Protein AF-A0A968XQ84-F1 (afdb_monomer)

pLDDT: mean 71.61, std 17.21, range [27.44, 92.88]

Structure (mmCIF, N/CA/C/O backbone):
data_AF-A0A968XQ84-F1
#
_entry.id   AF-A0A968XQ84-F1
#
loop_
_atom_site.group_PDB
_atom_site.id
_atom_site.type_symbol
_atom_site.label_atom_id
_atom_site.label_alt_id
_atom_site.label_comp_id
_atom_site.label_asym_id
_atom_site.label_entity_id
_atom_site.label_seq_id
_atom_site.pdbx_PDB_ins_code
_atom_site.Cartn_x
_atom_site.Cartn_y
_atom_site.Cartn_z
_atom_site.occupancy
_atom_site.B_iso_or_equiv
_atom_site.auth_seq_id
_atom_site.auth_comp_id
_atom_site.auth_asym_id
_atom_site.auth_atom_id
_atom_site.pdbx_PDB_model_num
ATOM 1 N N . MET A 1 1 ? -23.409 -11.112 -1.693 1.00 84.62 1 MET A N 1
ATOM 2 C CA . MET A 1 1 ? -22.767 -9.946 -2.338 1.00 84.62 1 MET A CA 1
ATOM 3 C C . MET A 1 1 ? -22.008 -10.462 -3.538 1.00 84.62 1 MET A C 1
ATOM 5 O O . MET A 1 1 ? -21.278 -11.436 -3.394 1.00 84.62 1 MET A O 1
ATOM 9 N N . PHE A 1 2 ? -22.191 -9.846 -4.697 1.00 86.44 2 PHE A N 1
ATOM 10 C CA . PHE A 1 2 ? -21.486 -10.227 -5.914 1.00 86.44 2 PHE A CA 1
ATOM 11 C C . PHE A 1 2 ? -20.395 -9.198 -6.210 1.00 86.44 2 PHE A C 1
ATOM 13 O O . PHE A 1 2 ? -20.617 -7.995 -6.091 1.00 86.44 2 PHE A O 1
ATOM 20 N N . LEU A 1 3 ? -19.192 -9.672 -6.522 1.00 88.50 3 LEU A N 1
ATOM 21 C CA . LEU A 1 3 ? -18.067 -8.824 -6.896 1.00 88.50 3 LEU A CA 1
ATOM 22 C C . LEU A 1 3 ? -17.760 -9.052 -8.357 1.00 88.50 3 LEU A C 1
ATOM 24 O O . LEU A 1 3 ? -17.377 -10.157 -8.730 1.00 88.50 3 LEU A O 1
ATOM 28 N N . LYS A 1 4 ? -17.888 -8.002 -9.160 1.00 90.62 4 LYS A N 1
ATOM 29 C CA . LYS A 1 4 ? -17.495 -8.005 -10.562 1.00 90.62 4 LYS A CA 1
ATOM 30 C C . LYS A 1 4 ? -16.243 -7.159 -10.731 1.00 90.62 4 LYS A C 1
ATOM 32 O O . LYS A 1 4 ? -16.191 -6.020 -10.278 1.00 90.62 4 LYS A O 1
ATOM 37 N N . ILE A 1 5 ? -15.232 -7.717 -11.376 1.00 91.12 5 ILE A N 1
ATOM 38 C CA . ILE A 1 5 ? -13.961 -7.055 -11.642 1.00 91.12 5 ILE A CA 1
ATOM 39 C C . ILE A 1 5 ? -13.778 -6.974 -13.150 1.00 91.12 5 ILE A C 1
ATOM 41 O O . ILE A 1 5 ? -13.872 -7.979 -13.848 1.00 91.12 5 ILE A O 1
ATOM 45 N N . GLU A 1 6 ? -13.512 -5.772 -13.642 1.00 92.00 6 GLU A N 1
ATOM 46 C CA . GLU A 1 6 ? -13.154 -5.510 -15.033 1.00 92.00 6 GLU A CA 1
ATOM 47 C C . GLU A 1 6 ? -11.711 -5.013 -15.033 1.00 92.00 6 GLU A C 1
ATOM 49 O O . GLU A 1 6 ? -11.411 -4.003 -14.396 1.00 92.00 6 GLU A O 1
ATOM 54 N N . ALA A 1 7 ? -10.806 -5.736 -15.684 1.00 90.94 7 ALA A N 1
ATOM 55 C CA . ALA A 1 7 ? -9.383 -5.425 -15.677 1.00 90.94 7 ALA A CA 1
ATOM 56 C C . ALA A 1 7 ? -8.815 -5.427 -17.097 1.00 90.94 7 ALA A C 1
ATOM 58 O O . ALA A 1 7 ? -9.104 -6.313 -17.895 1.00 90.94 7 ALA A O 1
ATOM 59 N N . ALA A 1 8 ? -7.979 -4.440 -17.399 1.00 91.19 8 ALA A N 1
ATOM 60 C CA . ALA A 1 8 ? -7.239 -4.329 -18.646 1.00 91.19 8 ALA A CA 1
ATOM 61 C C . ALA A 1 8 ? -5.746 -4.297 -18.328 1.00 91.19 8 ALA A C 1
ATOM 63 O O . ALA A 1 8 ? -5.306 -3.506 -17.487 1.00 91.19 8 ALA A O 1
ATOM 64 N N . ASN A 1 9 ? -4.981 -5.158 -19.004 1.00 90.12 9 ASN A N 1
ATOM 65 C CA . ASN A 1 9 ? -3.524 -5.205 -18.896 1.00 90.12 9 ASN A CA 1
ATOM 66 C C . ASN A 1 9 ? -3.001 -5.346 -17.443 1.00 90.12 9 ASN A C 1
ATOM 68 O O . ASN A 1 9 ? -1.975 -4.786 -17.069 1.00 90.12 9 ASN A O 1
ATOM 72 N N . LEU A 1 10 ? -3.724 -6.084 -16.592 1.00 90.81 10 LEU A N 1
ATOM 73 C CA . LEU A 1 10 ? -3.361 -6.334 -15.195 1.00 90.81 10 LEU A CA 1
ATOM 74 C C . LEU A 1 10 ? -3.136 -7.832 -14.985 1.00 90.81 10 LEU A C 1
ATOM 76 O O . LEU A 1 10 ? -4.031 -8.631 -15.241 1.00 90.81 10 LEU A O 1
ATOM 80 N N . ASN A 1 11 ? -1.959 -8.204 -14.487 1.00 92.75 11 ASN A N 1
ATOM 81 C CA . ASN A 1 11 ? -1.662 -9.562 -14.050 1.00 92.75 11 ASN A CA 1
ATOM 82 C C . ASN A 1 11 ? -1.462 -9.566 -12.532 1.00 92.75 11 ASN A C 1
ATOM 84 O O . ASN A 1 11 ? -0.551 -8.906 -12.024 1.00 92.75 11 ASN A O 1
ATOM 88 N N . GLY A 1 12 ? -2.324 -10.261 -11.799 1.00 92.12 12 GLY A N 1
ATOM 89 C CA . GLY A 1 12 ? -2.356 -10.141 -10.351 1.00 92.12 12 GLY A CA 1
ATOM 90 C C . GLY A 1 12 ? -3.452 -10.933 -9.663 1.00 92.12 12 GLY A C 1
ATOM 91 O O . GLY A 1 12 ? -4.209 -11.673 -10.281 1.00 92.12 12 GLY A O 1
ATOM 92 N N . ASP A 1 13 ? -3.527 -10.740 -8.356 1.00 92.88 13 ASP A N 1
ATOM 93 C CA . ASP A 1 13 ? -4.452 -11.401 -7.460 1.00 92.88 13 ASP A CA 1
ATOM 94 C C . ASP A 1 13 ? -5.234 -10.361 -6.649 1.00 92.88 13 ASP A C 1
ATOM 96 O O . ASP A 1 13 ? -4.683 -9.392 -6.121 1.00 92.88 13 ASP A O 1
ATOM 100 N N . ILE A 1 14 ? -6.538 -10.582 -6.527 1.00 91.94 14 ILE A N 1
ATOM 101 C CA . ILE A 1 14 ? -7.409 -9.843 -5.618 1.00 91.94 14 ILE A CA 1
ATOM 102 C C . ILE A 1 14 ? -7.842 -10.798 -4.515 1.00 91.94 14 ILE A C 1
ATOM 104 O O . ILE A 1 14 ? -8.627 -11.723 -4.740 1.00 91.94 14 ILE A O 1
ATOM 108 N N . ASP A 1 15 ? -7.325 -10.559 -3.318 1.00 92.44 15 ASP A N 1
ATOM 109 C CA . ASP A 1 15 ? -7.646 -11.331 -2.128 1.00 92.44 15 ASP A CA 1
ATOM 110 C C . ASP A 1 15 ? -8.683 -10.596 -1.279 1.00 92.44 15 ASP A C 1
ATOM 112 O O . ASP A 1 15 ? -8.662 -9.370 -1.129 1.00 92.44 15 ASP A O 1
ATOM 116 N N . ILE A 1 16 ? -9.587 -11.364 -0.684 1.00 92.06 16 ILE A N 1
ATOM 117 C CA . ILE A 1 16 ? -10.655 -10.855 0.169 1.00 92.06 16 ILE A CA 1
ATOM 118 C C . ILE A 1 16 ? -10.513 -11.515 1.525 1.00 92.06 16 ILE A C 1
ATOM 120 O O . ILE A 1 16 ? -10.502 -12.742 1.624 1.00 92.06 16 ILE A O 1
ATOM 124 N N . PHE A 1 17 ? -10.426 -10.697 2.565 1.00 92.62 17 PHE A N 1
ATOM 125 C CA . PHE A 1 17 ? -10.209 -11.124 3.940 1.00 92.62 17 PHE A CA 1
ATOM 126 C C . PHE A 1 17 ? -11.335 -10.645 4.848 1.00 92.62 17 PHE A C 1
ATOM 128 O O . PHE A 1 17 ? -11.934 -9.595 4.614 1.00 92.62 17 PHE A O 1
ATOM 135 N N . TYR A 1 18 ? -11.566 -11.373 5.935 1.00 90.50 18 TYR A N 1
ATOM 136 C CA . TYR A 1 18 ? -12.267 -10.825 7.093 1.00 90.50 18 TYR A CA 1
ATOM 137 C C . TYR A 1 18 ? -11.396 -9.757 7.761 1.00 90.50 18 TYR A C 1
ATOM 139 O O . TYR A 1 18 ? -10.208 -9.982 7.995 1.00 90.50 18 TYR A O 1
ATOM 147 N N . ALA A 1 19 ? -11.972 -8.601 8.087 1.00 87.88 19 ALA A N 1
ATOM 148 C CA . ALA A 1 19 ? -11.217 -7.487 8.657 1.00 87.88 19 ALA A CA 1
ATOM 149 C C . ALA A 1 19 ? -10.697 -7.783 10.073 1.00 87.88 19 ALA A C 1
ATOM 151 O O . ALA A 1 19 ? -9.611 -7.336 10.428 1.00 87.88 19 ALA A O 1
ATOM 152 N N . ASP A 1 20 ? -11.456 -8.547 10.862 1.00 87.06 20 ASP A N 1
ATOM 153 C CA . ASP A 1 20 ? -11.170 -8.740 12.288 1.00 87.06 20 ASP A CA 1
ATOM 154 C C . ASP A 1 20 ? -9.947 -9.631 12.544 1.00 87.06 20 ASP A C 1
ATOM 156 O O . ASP A 1 20 ? -9.235 -9.446 13.526 1.00 87.06 20 ASP A O 1
ATOM 160 N N . ASN A 1 21 ? -9.694 -10.608 11.671 1.00 89.38 21 ASN A N 1
ATOM 161 C CA . ASN A 1 21 ? -8.641 -11.609 11.866 1.00 89.38 21 ASN A CA 1
ATOM 162 C C . ASN A 1 21 ? -7.772 -11.853 10.625 1.00 89.38 21 ASN A C 1
ATOM 164 O O . ASN A 1 21 ? -6.952 -12.768 10.641 1.00 89.38 21 ASN A O 1
ATOM 168 N N . LEU A 1 22 ? -7.966 -11.079 9.549 1.00 88.06 22 LEU A N 1
ATOM 169 C CA . LEU A 1 22 ? -7.268 -11.243 8.269 1.00 88.06 22 LEU A CA 1
ATOM 170 C C . LEU A 1 22 ? -7.364 -12.668 7.703 1.00 88.06 22 LEU A C 1
ATOM 172 O O . LEU A 1 22 ? -6.502 -13.108 6.942 1.00 88.06 22 LEU A O 1
ATOM 176 N N . ARG A 1 23 ? -8.416 -13.414 8.059 1.00 90.06 23 ARG A N 1
ATOM 177 C CA . ARG A 1 23 ? -8.641 -14.747 7.507 1.00 90.06 23 ARG A CA 1
ATOM 178 C C . ARG A 1 23 ? -9.049 -14.611 6.036 1.00 90.06 23 ARG A C 1
ATOM 180 O O . ARG A 1 23 ? -10.004 -13.880 5.758 1.00 90.06 23 ARG A O 1
ATOM 187 N N . PRO A 1 24 ? -8.390 -15.316 5.099 1.00 91.00 24 PRO A N 1
ATOM 188 C CA . PRO A 1 24 ? -8.757 -15.270 3.689 1.00 91.00 24 PRO A CA 1
ATOM 189 C C . PRO A 1 24 ? -10.127 -15.914 3.480 1.00 91.00 24 PRO A C 1
ATOM 191 O O . PRO A 1 24 ? -10.390 -17.023 3.947 1.00 91.00 24 PRO A O 1
ATOM 194 N N . LEU A 1 25 ? -10.997 -15.196 2.779 1.00 90.62 25 LEU A N 1
ATOM 195 C CA . LEU A 1 25 ? -12.326 -15.638 2.380 1.00 90.62 25 LEU A CA 1
ATOM 196 C C . LEU A 1 25 ? -12.305 -16.166 0.949 1.00 90.62 25 LEU A C 1
ATOM 198 O O . LEU A 1 25 ? -12.821 -17.246 0.666 1.00 90.62 25 LEU A O 1
ATOM 202 N N . THR A 1 26 ? -11.718 -15.401 0.030 1.00 90.62 26 THR A N 1
ATOM 203 C CA . THR A 1 26 ? -11.626 -15.810 -1.368 1.00 90.62 26 THR A CA 1
ATOM 204 C C . THR A 1 26 ? -10.508 -15.076 -2.096 1.00 90.62 26 THR A C 1
ATOM 206 O O . THR A 1 26 ? -10.114 -13.986 -1.689 1.00 90.62 26 THR A O 1
ATOM 209 N N . LYS A 1 27 ? -10.023 -15.688 -3.178 1.00 92.31 27 LYS A N 1
ATOM 210 C CA . LYS A 1 27 ? -8.953 -15.171 -4.034 1.00 92.31 27 LYS A CA 1
ATOM 211 C C . LYS A 1 27 ? -9.405 -15.163 -5.488 1.00 92.31 27 LYS A C 1
ATOM 213 O O . LYS A 1 27 ? -9.990 -16.143 -5.949 1.00 92.31 27 LYS A O 1
ATOM 218 N N . ILE A 1 28 ? -9.160 -14.075 -6.203 1.00 91.56 28 ILE A N 1
ATOM 219 C CA . ILE A 1 28 ? -9.519 -13.912 -7.613 1.00 91.56 28 ILE A CA 1
ATOM 220 C C . ILE A 1 28 ? -8.240 -13.588 -8.377 1.00 91.56 28 ILE A C 1
ATOM 222 O O . ILE A 1 28 ? -7.698 -12.497 -8.232 1.00 91.56 28 ILE A O 1
ATOM 226 N N . SER A 1 29 ? -7.756 -14.542 -9.167 1.00 90.31 29 SER A N 1
ATOM 227 C CA . SER A 1 29 ? -6.579 -14.353 -10.018 1.00 90.31 29 SER A CA 1
ATOM 228 C C . SER A 1 29 ? -6.995 -13.781 -11.368 1.00 90.31 29 SER A C 1
ATOM 230 O O . SER A 1 29 ? -7.963 -14.237 -11.978 1.00 90.31 29 SER A O 1
ATOM 232 N N . ILE A 1 30 ? -6.268 -12.765 -11.814 1.00 90.94 30 ILE A N 1
ATOM 233 C CA . ILE A 1 30 ? -6.511 -12.023 -13.044 1.00 90.94 30 ILE A CA 1
ATOM 234 C C . ILE A 1 30 ? -5.248 -12.120 -13.882 1.00 90.94 30 ILE A C 1
ATOM 236 O O . ILE A 1 30 ? -4.160 -11.774 -13.425 1.00 90.94 30 ILE A O 1
ATOM 240 N N . TYR A 1 31 ? -5.414 -12.561 -15.121 1.00 88.00 31 TYR A N 1
ATOM 241 C CA . TYR A 1 31 ? -4.346 -12.588 -16.102 1.00 88.00 31 TYR A CA 1
ATOM 242 C C . TYR A 1 31 ? -4.632 -11.542 -17.169 1.00 88.00 31 TYR A C 1
ATOM 244 O O . TYR A 1 31 ? -5.771 -11.386 -17.617 1.00 88.00 31 TYR A O 1
ATOM 252 N N . ALA A 1 32 ? -3.588 -10.814 -17.546 1.00 84.31 32 ALA A N 1
ATOM 253 C CA . ALA A 1 32 ? -3.670 -9.837 -18.610 1.00 84.31 32 ALA A CA 1
ATOM 254 C C . ALA A 1 32 ? -3.876 -10.545 -19.953 1.00 84.31 32 ALA A C 1
ATOM 256 O O . ALA A 1 32 ? -3.178 -11.512 -20.260 1.00 84.31 32 ALA A O 1
ATOM 257 N N . ASP A 1 33 ? -4.811 -10.023 -20.737 1.00 79.75 33 ASP A N 1
ATOM 258 C CA . ASP A 1 33 ? -5.117 -10.450 -22.098 1.00 79.75 33 ASP A CA 1
ATOM 259 C C . ASP A 1 33 ? -5.227 -9.198 -22.991 1.00 79.75 33 ASP A C 1
ATOM 261 O O . ASP A 1 33 ? -5.262 -8.064 -22.503 1.00 79.75 33 ASP A O 1
ATOM 265 N N . SER A 1 34 ? -5.259 -9.406 -24.304 1.00 71.06 34 SER A N 1
ATOM 266 C CA . SER A 1 34 ? -5.416 -8.386 -25.343 1.00 71.06 34 SER A CA 1
ATOM 267 C C . SER A 1 34 ? -6.738 -7.614 -25.252 1.00 71.06 34 SER A C 1
ATOM 269 O O . SER A 1 34 ? -6.819 -6.470 -25.700 1.00 71.06 34 SER A O 1
ATOM 271 N N . SER A 1 35 ? -7.761 -8.207 -24.633 1.00 79.44 35 SER A N 1
ATOM 272 C CA . SER A 1 35 ? -9.056 -7.585 -24.348 1.00 79.44 35 SER A CA 1
ATOM 273 C C . SER A 1 35 ? -9.276 -7.412 -22.842 1.00 79.44 35 SER A C 1
ATOM 275 O O . SER A 1 35 ? -8.756 -8.209 -22.062 1.00 79.44 35 SER A O 1
ATOM 277 N N . PRO A 1 36 ? -10.072 -6.417 -22.405 1.00 80.81 36 PRO A N 1
ATOM 278 C CA . PRO A 1 36 ? -10.416 -6.264 -20.996 1.00 80.81 36 PRO A CA 1
ATOM 279 C C . PRO A 1 36 ? -11.141 -7.511 -20.469 1.00 80.81 36 PRO A C 1
ATOM 281 O O . PRO A 1 36 ? -12.236 -7.852 -20.918 1.00 80.81 36 PRO A O 1
ATOM 284 N N . THR A 1 37 ? -10.530 -8.173 -19.490 1.00 83.25 37 THR A N 1
ATOM 285 C CA . THR A 1 37 ? -11.051 -9.382 -18.852 1.00 83.25 37 THR A CA 1
ATOM 286 C C . THR A 1 37 ? -12.081 -8.999 -17.796 1.00 83.25 37 THR A C 1
ATOM 288 O O . THR A 1 37 ? -11.826 -8.145 -16.942 1.00 83.25 37 THR A O 1
ATOM 291 N N . GLN A 1 38 ? -13.246 -9.648 -17.831 1.00 84.69 38 GLN A N 1
ATOM 292 C CA . GLN A 1 38 ? -14.275 -9.511 -16.801 1.00 84.69 38 GLN A CA 1
ATOM 293 C C . GLN A 1 38 ? -14.358 -10.799 -15.984 1.00 84.69 38 GLN A C 1
ATOM 295 O O . GLN A 1 38 ? -14.714 -11.848 -16.516 1.00 84.69 38 GLN A O 1
ATOM 300 N N . THR A 1 39 ? -14.077 -10.711 -14.687 1.00 86.62 39 THR A N 1
ATOM 301 C CA . THR A 1 39 ? -14.158 -11.844 -13.759 1.00 86.62 39 THR A CA 1
ATOM 302 C C . THR A 1 39 ? -15.056 -11.475 -12.592 1.00 86.62 39 THR A C 1
ATOM 304 O O . THR A 1 39 ? -14.915 -10.406 -12.003 1.00 86.62 39 THR A O 1
ATOM 307 N N . GLY A 1 40 ? -15.989 -12.359 -12.244 1.00 85.19 40 GLY A N 1
ATOM 308 C CA . GLY A 1 40 ? -16.899 -12.168 -11.121 1.00 85.19 40 GLY A CA 1
ATOM 309 C C . GLY A 1 40 ? -16.773 -13.274 -10.082 1.00 85.19 40 GLY A C 1
ATOM 310 O O . GLY A 1 40 ? -16.441 -14.411 -10.416 1.00 85.19 40 GLY A O 1
ATOM 311 N N . ARG A 1 41 ? -17.055 -12.957 -8.816 1.00 88.50 41 ARG A N 1
ATOM 312 C CA . ARG A 1 41 ? -17.174 -13.959 -7.757 1.00 88.50 41 ARG A CA 1
ATOM 313 C C . ARG A 1 41 ? -18.292 -13.617 -6.790 1.00 88.50 41 ARG A C 1
ATOM 315 O O . ARG A 1 41 ? -18.386 -12.499 -6.281 1.00 88.50 41 ARG A O 1
ATOM 322 N N . GLU A 1 42 ? -19.125 -14.611 -6.517 1.00 88.44 42 GLU A N 1
ATOM 323 C CA . GLU A 1 42 ? -20.196 -14.488 -5.543 1.00 88.44 42 GLU A CA 1
ATOM 324 C C . GLU A 1 42 ? -19.705 -14.841 -4.138 1.00 88.44 42 GLU A C 1
ATOM 326 O O . GLU A 1 42 ? -19.009 -15.838 -3.931 1.00 88.44 42 GLU A O 1
ATOM 331 N N . ILE A 1 43 ? -20.059 -13.999 -3.169 1.00 87.50 43 ILE A N 1
ATOM 332 C CA . ILE A 1 43 ? -19.674 -14.144 -1.770 1.00 87.50 43 ILE A CA 1
ATOM 333 C C . ILE A 1 43 ? -20.923 -14.162 -0.898 1.00 87.50 43 ILE A C 1
ATOM 335 O O . ILE A 1 43 ? -21.693 -13.195 -0.837 1.00 87.50 43 ILE A O 1
ATOM 339 N N . TYR A 1 44 ? -21.066 -15.258 -0.160 1.00 85.69 44 TYR A N 1
ATOM 340 C CA . TYR A 1 44 ? -22.135 -15.477 0.802 1.00 85.69 44 TYR A CA 1
ATOM 341 C C . TYR A 1 44 ? -21.599 -15.314 2.226 1.00 85.69 44 TYR A C 1
ATOM 343 O O . TYR A 1 44 ? -20.717 -16.055 2.661 1.00 85.69 44 TYR A O 1
ATOM 351 N N . LEU A 1 45 ? -22.144 -14.346 2.965 1.00 85.69 45 LEU A N 1
ATOM 352 C CA . LEU A 1 45 ? -21.830 -14.115 4.374 1.00 85.69 45 LEU A CA 1
ATOM 353 C C . LEU A 1 45 ? -23.024 -14.552 5.223 1.00 85.69 45 LEU A C 1
ATOM 355 O O . LEU A 1 45 ? -24.153 -14.154 4.955 1.00 85.69 45 LEU A O 1
ATOM 359 N N . ARG A 1 46 ? -22.780 -15.365 6.257 1.00 84.69 46 ARG A N 1
ATOM 360 C CA . ARG A 1 46 ? -23.840 -15.849 7.165 1.00 84.69 46 ARG A CA 1
ATOM 361 C C . ARG A 1 46 ? -24.297 -14.795 8.179 1.00 84.69 46 ARG A C 1
ATOM 363 O O . ARG A 1 46 ? -25.343 -14.953 8.794 1.00 84.69 46 ARG A O 1
ATOM 370 N N . LYS A 1 47 ? -23.490 -13.756 8.387 1.00 85.94 47 LYS A N 1
ATOM 371 C CA . LYS A 1 47 ? -23.749 -12.630 9.288 1.00 85.94 47 LYS A CA 1
ATOM 372 C C . LYS A 1 47 ? -23.124 -11.361 8.705 1.00 85.94 47 LYS A C 1
ATOM 374 O O . LYS A 1 47 ? -22.335 -11.446 7.765 1.00 85.94 47 LYS A O 1
ATOM 379 N N . GLN A 1 48 ? -23.484 -10.199 9.245 1.00 84.00 48 GLN A N 1
ATOM 380 C CA . GLN A 1 48 ? -22.853 -8.935 8.861 1.00 84.00 48 GLN A CA 1
ATOM 381 C C . GLN A 1 48 ? -21.381 -8.950 9.293 1.00 84.00 48 GLN A C 1
ATOM 383 O O . GLN A 1 48 ? -21.085 -9.082 10.477 1.00 84.00 48 GLN A O 1
ATOM 388 N N . GLU A 1 49 ? -20.474 -8.852 8.321 1.00 86.88 49 GLU A N 1
ATOM 389 C CA . GLU A 1 49 ? -19.025 -8.979 8.508 1.00 86.88 49 GLU A CA 1
ATOM 390 C C . GLU A 1 49 ? -18.307 -7.829 7.812 1.00 86.88 49 GLU A C 1
ATOM 392 O O . GLU A 1 49 ? -18.720 -7.378 6.739 1.00 86.88 49 GLU A O 1
ATOM 397 N N . LYS A 1 50 ? -17.200 -7.378 8.402 1.00 87.88 50 LYS A N 1
ATOM 398 C CA . LYS A 1 50 ? -16.312 -6.392 7.780 1.00 87.88 50 LYS A CA 1
ATOM 399 C C . LYS A 1 50 ? -15.307 -7.116 6.894 1.00 87.88 50 LYS A C 1
ATOM 401 O O . LYS A 1 50 ? -14.662 -8.064 7.340 1.00 87.88 50 LYS A O 1
ATOM 406 N N . LEU A 1 51 ? -15.148 -6.649 5.659 1.00 87.88 51 LEU A N 1
ATOM 407 C CA . LEU A 1 51 ? -14.231 -7.239 4.687 1.00 87.88 51 LEU A CA 1
ATOM 408 C C . LEU A 1 51 ? -13.128 -6.255 4.298 1.00 87.88 51 LEU A C 1
ATOM 410 O O . LEU A 1 51 ? -13.364 -5.053 4.193 1.00 87.88 51 LEU A O 1
ATOM 414 N N . ILE A 1 52 ? -11.934 -6.787 4.051 1.00 90.12 52 ILE A N 1
ATOM 415 C CA . ILE A 1 52 ? -10.800 -6.066 3.472 1.00 90.12 52 ILE A CA 1
ATOM 416 C C . ILE A 1 52 ? -10.507 -6.677 2.108 1.00 90.12 52 ILE A C 1
ATOM 418 O O . ILE A 1 52 ? -10.400 -7.896 1.981 1.00 90.12 52 ILE A O 1
ATOM 422 N N . LEU A 1 53 ? -10.360 -5.820 1.100 1.00 90.50 53 LEU A N 1
ATOM 423 C CA . LEU A 1 53 ? -9.898 -6.209 -0.225 1.00 90.50 53 LEU A CA 1
ATOM 424 C C . LEU A 1 53 ? -8.439 -5.793 -0.378 1.00 90.50 53 LEU A C 1
ATOM 426 O O . LEU A 1 53 ? -8.081 -4.642 -0.127 1.00 90.50 53 LEU A O 1
ATOM 430 N N . LYS A 1 54 ? -7.608 -6.736 -0.805 1.00 92.25 54 LYS A N 1
ATOM 431 C CA . LYS A 1 54 ? -6.199 -6.531 -1.114 1.00 92.25 54 LYS A CA 1
ATOM 432 C C . LYS A 1 54 ? -6.021 -6.763 -2.607 1.00 92.25 54 LYS A C 1
ATOM 434 O O . LYS A 1 54 ? -6.331 -7.842 -3.100 1.00 92.25 54 LYS A O 1
ATOM 439 N N . VAL A 1 55 ? -5.546 -5.745 -3.314 1.00 90.75 55 VAL A N 1
ATOM 440 C CA . VAL A 1 55 ? -5.276 -5.814 -4.753 1.00 90.75 55 VAL A CA 1
ATOM 441 C C . VAL A 1 55 ? -3.768 -5.853 -4.939 1.00 90.75 55 VAL A C 1
ATOM 443 O O . VAL A 1 55 ? -3.077 -4.898 -4.588 1.00 90.75 55 VAL A O 1
ATOM 446 N N . GLU A 1 56 ? -3.261 -6.956 -5.477 1.00 91.44 56 GLU A N 1
ATOM 447 C CA . GLU A 1 56 ? -1.860 -7.111 -5.854 1.00 91.44 56 GLU A CA 1
ATOM 448 C C . GLU A 1 56 ? -1.778 -7.363 -7.350 1.00 91.44 56 GLU A C 1
ATOM 450 O O . GLU A 1 56 ? -2.463 -8.229 -7.878 1.00 91.44 56 GLU A O 1
ATOM 455 N N . GLY A 1 57 ? -0.929 -6.630 -8.059 1.00 89.38 57 GLY A N 1
ATOM 456 C CA . GLY A 1 57 ? -0.775 -6.864 -9.484 1.00 89.38 57 GLY A CA 1
ATOM 457 C C . GLY A 1 57 ? 0.329 -6.041 -10.112 1.00 89.38 57 GLY A C 1
ATOM 458 O O . GLY A 1 57 ? 0.852 -5.095 -9.522 1.00 89.38 57 GLY A O 1
ATOM 459 N N . LYS A 1 58 ? 0.681 -6.441 -11.328 1.00 89.50 58 LYS A N 1
ATOM 460 C CA . LYS A 1 58 ? 1.656 -5.785 -12.192 1.00 89.50 58 LYS A CA 1
ATOM 461 C C . LYS A 1 58 ? 1.110 -5.699 -13.611 1.00 89.50 58 LYS A C 1
ATOM 463 O O . LYS A 1 58 ? 0.358 -6.573 -14.042 1.00 89.50 58 LYS A O 1
ATOM 468 N N . SER A 1 59 ? 1.529 -4.672 -14.338 1.00 91.69 59 SER A N 1
ATOM 469 C CA . SER A 1 59 ? 1.381 -4.676 -15.789 1.00 91.69 59 SER A CA 1
ATOM 470 C C . SER A 1 59 ? 2.384 -5.677 -16.381 1.00 91.69 59 SER A C 1
ATOM 472 O O . SER A 1 59 ? 3.535 -5.702 -15.931 1.00 91.69 59 SER A O 1
ATOM 474 N N . PRO A 1 60 ? 1.982 -6.557 -17.313 1.00 87.62 60 PRO A N 1
ATOM 475 C CA . PRO A 1 60 ? 2.918 -7.426 -18.025 1.00 87.62 60 PRO A CA 1
ATOM 476 C C . PRO A 1 60 ? 3.813 -6.653 -19.006 1.00 87.62 60 PRO A C 1
ATOM 478 O O . PRO A 1 60 ? 4.908 -7.126 -19.299 1.00 87.62 60 PRO A O 1
ATOM 481 N N . ASN A 1 61 ? 3.359 -5.488 -19.478 1.00 88.00 61 ASN A N 1
ATOM 482 C CA . ASN A 1 61 ? 3.997 -4.667 -20.508 1.00 88.00 61 ASN A CA 1
ATOM 483 C C . ASN A 1 61 ? 4.193 -3.223 -19.997 1.00 88.00 61 ASN A C 1
ATOM 485 O O . ASN A 1 61 ? 3.815 -2.902 -18.872 1.00 88.00 61 ASN A O 1
ATOM 489 N N . ASP A 1 62 ? 4.751 -2.336 -20.824 1.00 86.06 62 ASP A N 1
ATOM 490 C CA . ASP A 1 62 ? 4.949 -0.917 -20.469 1.00 86.06 62 ASP A CA 1
ATOM 491 C C . ASP A 1 62 ? 3.654 -0.080 -20.499 1.00 86.06 62 ASP A C 1
ATOM 493 O O . ASP A 1 62 ? 3.637 1.072 -20.062 1.00 86.06 62 ASP A O 1
ATOM 497 N N . ASP A 1 63 ? 2.549 -0.663 -20.967 1.00 86.62 63 ASP A N 1
ATOM 498 C CA . ASP A 1 63 ? 1.240 -0.017 -20.959 1.00 86.62 63 ASP A CA 1
ATOM 499 C C . ASP A 1 63 ? 0.646 0.049 -19.537 1.00 86.62 63 ASP A C 1
ATOM 501 O O . ASP A 1 63 ? 0.857 -0.857 -18.717 1.00 86.62 63 ASP A O 1
ATOM 505 N N . PRO A 1 64 ? -0.137 1.094 -19.207 1.00 87.25 64 PRO A N 1
ATOM 506 C CA . PRO A 1 64 ? -0.761 1.221 -17.896 1.00 87.25 64 PRO A CA 1
ATOM 507 C C . PRO A 1 64 ? -1.832 0.144 -17.666 1.00 87.25 64 PRO A C 1
ATOM 509 O O . PRO A 1 64 ? -2.660 -0.138 -18.531 1.00 87.25 64 PRO A O 1
ATOM 512 N N . ALA A 1 65 ? -1.846 -0.433 -16.463 1.00 90.69 65 ALA A N 1
ATOM 513 C CA . ALA A 1 65 ? -2.881 -1.368 -16.030 1.00 90.69 65 ALA A CA 1
ATOM 514 C C . ALA A 1 65 ? -4.090 -0.609 -15.465 1.00 90.69 65 ALA A C 1
ATOM 516 O O . ALA A 1 65 ? -3.929 0.308 -14.659 1.00 90.69 65 ALA A O 1
ATOM 517 N N . THR A 1 66 ? -5.303 -1.016 -15.842 1.00 90.00 66 THR A N 1
ATOM 518 C CA . THR A 1 66 ? -6.552 -0.434 -15.320 1.00 90.00 66 THR A CA 1
ATOM 519 C C . THR A 1 66 ? -7.426 -1.526 -14.722 1.00 90.00 66 THR A C 1
ATOM 521 O O . THR A 1 66 ? -7.535 -2.611 -15.287 1.00 90.00 66 THR A O 1
ATOM 524 N N . PHE A 1 67 ? -8.076 -1.248 -13.591 1.00 91.50 67 PHE A N 1
ATOM 525 C CA . PHE A 1 67 ? -9.070 -2.145 -13.006 1.00 91.50 67 PHE A CA 1
ATOM 526 C C . PHE A 1 67 ? -10.259 -1.373 -12.434 1.00 91.50 67 PHE A C 1
ATOM 528 O O . PHE A 1 67 ? -10.123 -0.250 -11.951 1.00 91.50 67 PHE A O 1
ATOM 535 N N . SER A 1 68 ? -11.431 -1.997 -12.471 1.00 91.50 68 SER A N 1
ATOM 536 C CA . SER A 1 68 ? -12.672 -1.504 -11.885 1.00 91.50 68 SER A CA 1
ATOM 537 C C . SER A 1 68 ? -13.317 -2.622 -11.078 1.00 91.50 68 SER A C 1
ATOM 539 O O . SER A 1 68 ? -13.487 -3.732 -11.580 1.00 91.50 68 SER A O 1
ATOM 541 N N . ILE A 1 69 ? -13.660 -2.337 -9.821 1.00 90.25 69 ILE A N 1
ATOM 542 C CA . ILE A 1 69 ? -14.347 -3.277 -8.931 1.00 90.25 69 ILE A CA 1
ATOM 543 C C . ILE A 1 69 ? -15.766 -2.759 -8.727 1.00 90.25 69 ILE A C 1
ATOM 545 O O . ILE A 1 69 ? -15.970 -1.678 -8.173 1.00 90.25 69 ILE A O 1
ATOM 549 N N . LYS A 1 70 ? -16.743 -3.540 -9.175 1.00 89.44 70 LYS A N 1
ATOM 550 C CA . LYS A 1 70 ? -18.170 -3.285 -9.011 1.00 89.44 70 LYS A CA 1
ATOM 551 C C . LYS A 1 70 ? -18.709 -4.228 -7.943 1.00 89.44 70 LYS A C 1
ATOM 553 O O . LYS A 1 70 ? -18.519 -5.443 -8.002 1.00 89.44 70 LYS A O 1
ATOM 558 N N . PHE A 1 71 ? -19.359 -3.642 -6.949 1.00 87.50 71 PHE A N 1
ATOM 559 C CA . PHE A 1 71 ? -20.014 -4.361 -5.867 1.00 87.50 71 PHE A CA 1
ATOM 560 C C . PHE A 1 71 ? -21.508 -4.392 -6.170 1.00 87.50 71 PHE A C 1
ATOM 562 O O . PHE A 1 71 ? -22.130 -3.346 -6.342 1.00 87.50 71 PHE A O 1
ATOM 569 N N . GLU A 1 72 ? -22.076 -5.586 -6.238 1.00 84.06 72 GLU A N 1
ATOM 570 C CA . GLU A 1 72 ? -23.487 -5.807 -6.529 1.00 84.06 72 GLU A CA 1
ATOM 571 C C . GLU A 1 72 ? -24.178 -6.506 -5.342 1.00 84.06 72 GLU A C 1
ATOM 573 O O . GLU A 1 72 ? -23.594 -7.327 -4.617 1.00 84.06 72 GLU A O 1
ATOM 578 N N . GLY A 1 73 ? -25.449 -6.162 -5.126 1.00 76.56 73 GLY A N 1
ATOM 579 C CA . GLY A 1 73 ? -26.258 -6.612 -3.990 1.00 76.56 73 GLY A CA 1
ATOM 580 C C . GLY A 1 73 ? -26.244 -5.648 -2.797 1.00 76.56 73 GLY A C 1
ATOM 581 O O . GLY A 1 73 ? -25.861 -4.487 -2.906 1.00 76.56 73 GLY A O 1
ATOM 582 N N . SER A 1 74 ? -26.694 -6.127 -1.635 1.00 70.19 74 SER A N 1
ATOM 583 C CA . SER A 1 74 ? -26.797 -5.328 -0.410 1.00 70.19 74 SER A CA 1
ATOM 584 C C . SER A 1 74 ? -25.442 -5.215 0.301 1.00 70.19 74 SER A C 1
ATOM 586 O O 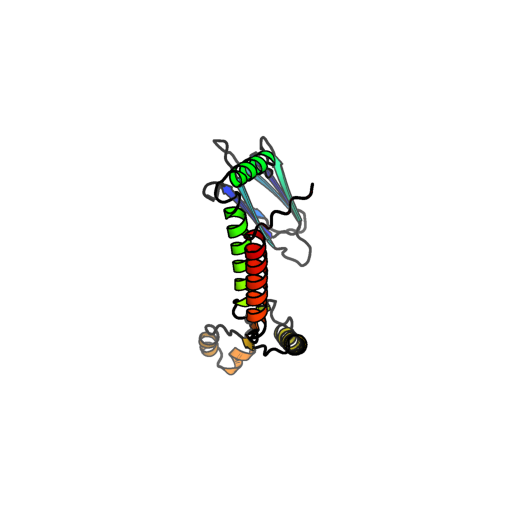. SER A 1 74 ? -25.031 -6.143 1.004 1.00 70.19 74 SER A O 1
ATOM 588 N N . PHE A 1 75 ? -24.749 -4.087 0.140 1.00 68.31 75 PHE A N 1
ATOM 589 C CA . PHE A 1 75 ? -23.555 -3.751 0.920 1.00 68.31 75 PHE A CA 1
ATOM 590 C C . PHE A 1 75 ? -23.635 -2.311 1.444 1.00 68.31 75 PHE A C 1
ATOM 592 O O . PHE A 1 75 ? -24.169 -1.423 0.785 1.00 68.31 75 PHE A O 1
ATOM 599 N N . LEU A 1 76 ? -23.092 -2.082 2.641 1.00 64.38 76 LEU A N 1
ATOM 600 C CA . LEU A 1 76 ? -22.864 -0.746 3.189 1.00 64.38 76 LEU A CA 1
ATOM 601 C C . LEU A 1 76 ? -21.375 -0.445 3.046 1.00 64.38 76 LEU A C 1
ATOM 603 O O . LEU A 1 76 ? -20.548 -1.065 3.717 1.00 64.38 76 LEU A O 1
ATOM 607 N N . ALA A 1 77 ? -21.018 0.485 2.159 1.00 60.47 77 ALA A N 1
ATOM 608 C CA . ALA A 1 77 ? -19.645 0.957 2.070 1.00 60.47 77 ALA A CA 1
ATOM 609 C C . ALA A 1 77 ? -19.268 1.625 3.399 1.00 60.47 77 ALA A C 1
ATOM 611 O O . ALA A 1 77 ? -19.810 2.673 3.753 1.00 60.47 77 ALA A O 1
ATOM 612 N N . MET A 1 78 ? -18.318 1.043 4.134 1.00 62.72 78 MET A N 1
ATOM 613 C CA . MET A 1 78 ? -17.663 1.737 5.238 1.00 62.72 78 MET A CA 1
ATOM 614 C C . MET A 1 78 ? -16.729 2.802 4.654 1.00 62.72 78 MET A C 1
ATOM 616 O O . MET A 1 78 ? -15.511 2.642 4.630 1.00 62.72 78 MET A O 1
ATOM 620 N N . ALA A 1 79 ? -17.295 3.907 4.164 1.00 63.38 79 ALA A N 1
ATOM 621 C CA . ALA A 1 79 ? -16.537 5.143 4.049 1.00 63.38 79 ALA A CA 1
ATOM 622 C C . ALA A 1 79 ? -15.952 5.466 5.431 1.00 63.38 79 ALA A C 1
ATOM 624 O O . ALA A 1 79 ? -16.547 5.091 6.445 1.00 63.38 79 ALA A O 1
ATOM 625 N N . ALA A 1 80 ? -14.801 6.148 5.485 1.00 57.25 80 ALA A N 1
ATOM 626 C CA . ALA A 1 80 ? -14.270 6.703 6.727 1.00 57.25 80 ALA A CA 1
ATOM 627 C C . ALA A 1 80 ? -15.383 7.525 7.383 1.00 57.25 80 ALA A C 1
ATOM 629 O O . ALA A 1 80 ? -15.652 8.653 6.970 1.00 57.25 80 ALA A O 1
ATOM 630 N N . ASN A 1 81 ? -16.100 6.901 8.319 1.00 69.06 81 ASN A N 1
ATOM 631 C CA . ASN A 1 81 ? -17.388 7.404 8.742 1.00 69.06 81 ASN A CA 1
ATOM 632 C C . ASN A 1 81 ? -17.095 8.693 9.499 1.00 69.06 81 ASN A C 1
ATOM 634 O O . ASN A 1 81 ? -16.468 8.672 10.561 1.00 69.06 81 ASN A O 1
ATOM 638 N N . LYS A 1 82 ? -17.441 9.823 8.877 1.00 71.94 82 LYS A N 1
ATOM 639 C CA . LYS A 1 82 ? -17.079 11.159 9.352 1.00 71.94 82 LYS A CA 1
ATOM 640 C C . LYS A 1 82 ? -17.570 11.359 10.784 1.00 71.94 82 LYS A C 1
ATOM 642 O O . LYS A 1 82 ? -16.876 11.996 11.569 1.00 71.94 82 LYS A O 1
ATOM 647 N N . GLU A 1 83 ? -18.695 10.739 11.121 1.00 76.94 83 GLU A N 1
ATOM 648 C CA . GLU A 1 83 ? -19.313 10.751 12.443 1.00 76.94 83 GLU A CA 1
ATOM 649 C C . GLU A 1 83 ? -18.518 9.915 13.448 1.00 76.94 83 GLU A C 1
ATOM 651 O O . GLU A 1 83 ? -18.177 10.415 14.514 1.00 76.94 83 GLU A O 1
ATOM 656 N N . ILE A 1 84 ? -18.104 8.694 13.084 1.00 80.44 84 ILE A N 1
ATOM 657 C CA . ILE A 1 84 ? -17.247 7.855 13.943 1.00 80.44 84 ILE A CA 1
ATOM 658 C C . ILE A 1 84 ? -15.894 8.535 14.168 1.00 80.44 84 ILE A C 1
ATOM 660 O O . ILE A 1 84 ? -15.405 8.597 15.291 1.00 80.44 84 ILE A O 1
ATOM 664 N N . ARG A 1 85 ? -15.290 9.103 13.119 1.00 77.69 85 ARG A N 1
ATOM 665 C CA . ARG A 1 85 ? -14.030 9.846 13.232 1.00 77.69 85 ARG A CA 1
ATOM 666 C C . ARG A 1 85 ? -14.190 11.080 14.119 1.00 77.69 85 ARG A C 1
ATOM 668 O O . ARG A 1 85 ? -13.310 11.342 14.933 1.00 77.69 85 ARG A O 1
ATOM 675 N N . ALA A 1 86 ? -15.279 11.832 13.968 1.00 84.00 86 ALA A N 1
ATOM 676 C CA . ALA A 1 86 ? -15.563 12.9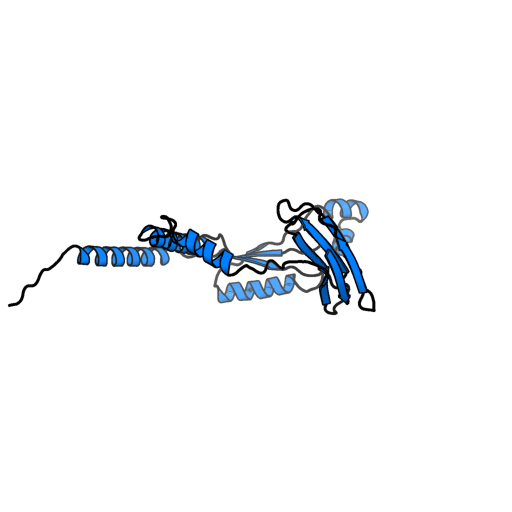90 14.808 1.00 84.00 86 ALA A CA 1
ATOM 677 C C . ALA A 1 86 ? -15.751 12.582 16.277 1.00 84.00 86 ALA A C 1
ATOM 679 O O . ALA A 1 86 ? -15.128 13.188 17.146 1.00 84.00 86 ALA A O 1
ATOM 680 N N . ALA A 1 87 ? -16.504 11.510 16.536 1.00 85.44 87 ALA A N 1
ATOM 681 C CA . ALA A 1 87 ? -16.718 10.962 17.872 1.00 85.44 87 ALA A CA 1
ATOM 682 C C . ALA A 1 87 ? -15.407 10.479 18.516 1.00 85.44 87 ALA A C 1
ATOM 684 O O . ALA A 1 87 ? -15.121 10.807 19.665 1.00 85.44 87 ALA A O 1
ATOM 685 N N . VAL A 1 88 ? -14.553 9.782 17.761 1.00 84.56 88 VAL A N 1
ATOM 686 C CA . VAL A 1 88 ? -13.236 9.330 18.239 1.00 84.56 88 VAL A CA 1
ATOM 687 C C . VAL A 1 88 ? -12.314 10.518 18.525 1.00 84.56 88 VAL A C 1
ATOM 689 O O . VAL A 1 88 ? -11.652 10.553 19.559 1.00 84.56 88 VAL A O 1
ATOM 692 N N . ILE A 1 89 ? -12.283 11.531 17.653 1.00 86.44 89 ILE A N 1
ATOM 693 C CA . ILE A 1 89 ? -11.494 12.752 17.886 1.00 86.44 89 ILE A CA 1
ATOM 694 C C . ILE A 1 89 ? -11.988 13.487 19.135 1.00 86.44 89 ILE A C 1
ATOM 696 O O . ILE A 1 89 ? -11.173 14.014 19.893 1.00 86.44 89 ILE A O 1
ATOM 700 N N . GLN A 1 90 ? -13.300 13.527 19.357 1.00 87.31 90 GLN A N 1
ATOM 701 C CA . GLN A 1 90 ? -13.889 14.133 20.544 1.00 87.31 90 GLN A CA 1
ATOM 702 C C . GLN A 1 90 ? -13.479 13.376 21.815 1.00 87.31 90 GLN A C 1
ATOM 704 O O . GLN A 1 90 ? -12.949 13.995 22.735 1.00 87.31 90 GLN A O 1
ATOM 709 N N . GLN A 1 91 ? -13.572 12.043 21.815 1.00 85.44 91 GLN A N 1
ATOM 710 C CA . GLN A 1 91 ? -13.104 11.207 22.926 1.00 85.44 91 GLN A CA 1
ATOM 711 C C . GLN A 1 91 ? -11.607 11.394 23.213 1.00 85.44 91 GLN A C 1
ATOM 713 O O . GLN A 1 91 ? -11.204 11.509 24.368 1.00 85.44 91 GLN A O 1
ATOM 718 N N . ILE A 1 92 ? -10.767 11.485 22.177 1.00 85.12 92 ILE A N 1
ATOM 719 C CA . ILE A 1 92 ? -9.321 11.712 22.330 1.00 85.12 92 ILE A CA 1
ATOM 720 C C . ILE A 1 92 ? -9.040 13.093 22.942 1.00 85.12 92 ILE A C 1
ATOM 722 O O . ILE A 1 92 ? -8.163 13.212 23.797 1.00 85.12 92 ILE A O 1
ATOM 726 N N . LYS A 1 93 ? -9.783 14.138 22.550 1.00 83.81 93 LYS A N 1
ATOM 727 C CA . LYS A 1 93 ? -9.653 15.490 23.128 1.00 83.81 93 LYS A CA 1
ATOM 728 C C . LYS A 1 93 ? -10.074 15.551 24.597 1.00 83.81 93 LYS A C 1
ATOM 730 O O . LYS A 1 93 ? -9.575 16.389 25.347 1.00 83.81 93 LYS A O 1
ATOM 735 N N . GLU A 1 94 ? -10.987 14.683 25.015 1.00 87.88 94 GLU A N 1
ATOM 736 C CA . GLU A 1 94 ? -11.494 14.650 26.386 1.00 87.88 94 GLU A CA 1
ATOM 737 C C . GLU A 1 94 ? -10.548 13.952 27.372 1.00 87.88 94 GLU A C 1
ATOM 739 O O . GLU A 1 94 ? -10.646 14.198 28.580 1.00 87.88 94 GLU A O 1
ATOM 744 N N . GLN A 1 95 ? -9.586 13.167 26.878 1.00 86.31 95 GLN A N 1
ATOM 745 C CA . GLN A 1 95 ? -8.588 12.502 27.712 1.00 86.31 95 GLN A CA 1
ATOM 746 C C . GLN A 1 95 ? -7.745 13.515 28.510 1.00 86.31 95 GLN A C 1
ATOM 748 O O . GLN A 1 95 ? -7.305 14.530 27.960 1.00 86.31 95 GLN A O 1
ATOM 753 N N . PRO A 1 96 ? -7.443 13.237 29.792 1.00 78.94 96 PRO A N 1
ATOM 754 C CA . PRO A 1 96 ? -6.686 14.152 30.652 1.00 78.94 96 PRO A CA 1
ATOM 755 C C . PRO A 1 96 ? -5.267 14.429 30.126 1.00 78.94 96 PRO A C 1
ATOM 757 O O . PRO A 1 96 ? -4.753 15.532 30.304 1.00 78.94 96 PRO A O 1
ATOM 760 N N . ALA A 1 97 ? -4.676 13.472 29.401 1.00 77.88 97 ALA A N 1
ATOM 761 C CA . ALA A 1 97 ? -3.367 13.602 28.755 1.00 77.88 97 ALA A CA 1
ATOM 762 C C . ALA A 1 97 ? -3.328 14.645 27.621 1.00 77.88 97 ALA A C 1
ATOM 764 O O . ALA A 1 97 ? -2.264 15.170 27.290 1.00 77.88 97 ALA A O 1
ATOM 765 N N . ASN A 1 98 ? -4.486 14.972 27.042 1.00 76.31 98 ASN A N 1
ATOM 766 C CA . ASN A 1 98 ? -4.624 15.914 25.932 1.00 76.31 98 ASN A CA 1
ATOM 767 C C . ASN A 1 98 ? -5.179 17.275 26.372 1.00 76.31 98 ASN A C 1
ATOM 769 O O . ASN A 1 98 ? -5.567 18.085 25.530 1.00 76.31 98 ASN A O 1
ATOM 773 N N . LYS A 1 99 ? -5.182 17.557 27.682 1.00 82.31 99 LYS A N 1
ATOM 774 C CA . LYS A 1 99 ? -5.661 18.820 28.258 1.00 82.31 99 LYS A CA 1
ATOM 775 C C . LYS A 1 99 ? -4.528 19.637 28.889 1.00 82.31 99 LYS A C 1
ATOM 777 O O . LYS A 1 99 ? -3.541 19.099 29.397 1.00 82.31 99 LYS A O 1
ATOM 782 N N . GLY A 1 100 ? -4.694 20.963 28.866 1.00 83.00 100 GLY A N 1
ATOM 783 C CA . GLY A 1 100 ? -3.864 21.933 29.592 1.00 83.00 100 GLY A CA 1
ATOM 784 C C . GLY A 1 100 ? -2.351 21.761 29.398 1.00 83.00 100 GLY A C 1
ATOM 785 O O . GLY A 1 100 ? -1.852 21.654 28.278 1.00 83.00 100 GLY A O 1
ATOM 786 N N . TRP A 1 101 ? -1.613 21.721 30.510 1.00 76.88 101 TRP A N 1
ATOM 787 C CA . TRP A 1 101 ? -0.149 21.619 30.530 1.00 76.88 101 TRP A CA 1
ATOM 788 C C . TRP A 1 101 ? 0.394 20.289 29.992 1.00 76.88 101 TRP A C 1
ATOM 790 O O . TRP A 1 101 ? 1.514 20.257 29.483 1.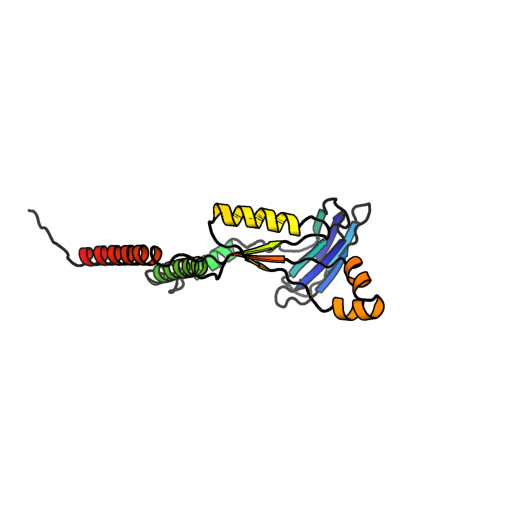00 76.88 101 TRP A O 1
ATOM 800 N N . GLN A 1 102 ? -0.378 19.198 30.069 1.00 78.06 102 GLN A N 1
ATOM 801 C CA . GLN A 1 102 ? 0.049 17.897 29.541 1.00 78.06 102 GLN A CA 1
ATOM 802 C C . GLN A 1 102 ? 0.047 17.887 28.012 1.00 78.06 102 GLN A C 1
ATOM 804 O O . GLN A 1 102 ? 0.991 17.389 27.408 1.00 78.06 102 GLN A O 1
ATOM 809 N N . PHE A 1 103 ? -0.926 18.549 27.379 1.00 78.38 103 PHE A N 1
ATOM 810 C CA . PHE A 1 103 ? -0.953 18.718 25.925 1.00 78.38 103 PHE A CA 1
ATOM 811 C C . PHE A 1 103 ? 0.286 19.459 25.407 1.00 78.38 103 PHE A C 1
ATOM 813 O O . PHE A 1 103 ? 0.891 19.057 24.415 1.00 78.38 103 PHE A O 1
ATOM 820 N N . ILE A 1 104 ? 0.693 20.524 26.103 1.00 81.44 104 ILE A N 1
ATOM 821 C CA . ILE A 1 104 ? 1.873 21.318 25.741 1.00 81.44 104 ILE A CA 1
ATOM 822 C C . ILE A 1 104 ? 3.150 20.497 25.947 1.00 81.44 104 ILE A C 1
ATOM 824 O O . ILE A 1 104 ? 3.986 20.453 25.048 1.00 81.44 104 ILE A O 1
ATOM 828 N N . LYS A 1 105 ? 3.280 19.787 27.077 1.00 84.94 105 LYS A N 1
ATOM 829 C CA . LYS A 1 105 ? 4.421 18.893 27.336 1.00 84.94 105 LYS A CA 1
ATOM 830 C C . LYS A 1 105 ? 4.528 17.781 26.294 1.00 84.94 105 LYS A C 1
ATOM 832 O O . LYS A 1 105 ? 5.612 17.571 25.767 1.00 84.94 105 LYS A O 1
ATOM 837 N N . ASN A 1 106 ? 3.419 17.137 25.941 1.00 82.19 106 ASN A N 1
ATOM 838 C CA . ASN A 1 106 ? 3.392 16.059 24.950 1.00 82.19 106 ASN A CA 1
ATOM 839 C C . ASN A 1 106 ? 3.687 16.578 23.540 1.00 82.19 106 ASN A C 1
ATOM 841 O O . ASN A 1 106 ? 4.398 15.932 22.777 1.00 82.19 106 ASN A O 1
ATOM 845 N N . LYS A 1 107 ? 3.200 17.776 23.200 1.00 82.00 107 LYS A N 1
ATOM 846 C CA . LYS A 1 107 ? 3.480 18.416 21.913 1.00 82.00 107 LYS A CA 1
ATOM 847 C C . LYS A 1 107 ? 4.949 18.837 21.804 1.00 82.00 107 LYS A C 1
ATOM 849 O O . LYS A 1 107 ? 5.581 18.551 20.793 1.00 82.00 107 LYS A O 1
ATOM 854 N N . ILE A 1 108 ? 5.506 19.469 22.838 1.00 83.12 108 ILE A N 1
ATOM 855 C CA . ILE A 1 108 ? 6.930 19.831 22.882 1.00 83.12 108 ILE A CA 1
ATOM 856 C C . ILE A 1 108 ? 7.794 18.570 22.884 1.00 83.12 108 ILE A C 1
ATOM 858 O O . ILE A 1 108 ? 8.744 18.514 22.116 1.00 83.12 108 ILE A O 1
ATOM 862 N N . GLY A 1 109 ? 7.438 17.551 23.669 1.00 83.75 109 GLY A N 1
ATOM 863 C CA . GLY A 1 109 ? 8.102 16.248 23.678 1.00 83.75 109 GLY A CA 1
ATOM 864 C C . GLY A 1 109 ? 8.126 15.619 22.290 1.00 83.75 109 GLY A C 1
ATOM 865 O O . GLY A 1 109 ? 9.194 15.299 21.797 1.00 83.75 109 GLY A O 1
ATOM 866 N N . TYR A 1 110 ? 6.991 15.582 21.589 1.00 78.38 110 TYR A N 1
ATOM 867 C CA . TYR A 1 110 ? 6.914 15.080 20.216 1.00 78.38 110 TYR A CA 1
ATOM 868 C C . TYR A 1 110 ? 7.795 15.867 19.235 1.00 78.38 110 TYR A C 1
ATOM 870 O O . TYR A 1 110 ? 8.492 15.276 18.408 1.00 78.38 110 TYR A O 1
ATOM 878 N N . TYR A 1 111 ? 7.793 17.201 19.315 1.00 79.25 111 TYR A N 1
ATOM 879 C CA . TYR A 1 111 ? 8.654 18.027 18.464 1.00 79.25 111 TYR A CA 1
ATOM 880 C C . TYR A 1 111 ? 10.134 17.869 18.813 1.00 79.25 111 TYR A C 1
ATOM 882 O O . TYR A 1 111 ? 10.964 17.855 17.907 1.00 79.25 111 TYR A O 1
ATOM 890 N N . MET A 1 112 ? 10.468 17.707 20.092 1.00 75.19 112 MET A N 1
ATOM 891 C CA . MET A 1 112 ? 11.831 17.454 20.549 1.00 75.19 112 MET A CA 1
ATOM 892 C C . MET A 1 112 ? 12.297 16.054 20.165 1.00 75.19 112 MET A C 1
ATOM 894 O O . MET A 1 112 ? 13.412 15.925 19.681 1.00 75.19 112 MET A O 1
ATOM 898 N N . ASP A 1 113 ? 11.456 15.030 20.259 1.00 71.00 113 ASP A N 1
ATOM 899 C CA . ASP A 1 113 ? 11.740 13.676 19.776 1.00 71.00 113 ASP A CA 1
ATOM 900 C C . ASP A 1 113 ? 11.902 13.662 18.256 1.00 71.00 113 ASP A C 1
ATOM 902 O O . ASP A 1 113 ? 12.801 13.022 17.720 1.00 71.00 113 ASP A O 1
ATOM 906 N N . THR A 1 114 ? 11.081 14.421 17.532 1.00 71.81 114 THR A N 1
ATOM 907 C CA . THR A 1 114 ? 11.207 14.549 16.075 1.00 71.81 114 THR A CA 1
ATOM 908 C C . THR A 1 114 ? 12.498 15.276 15.696 1.00 71.81 114 THR A C 1
ATOM 910 O O . THR A 1 114 ? 13.227 14.813 14.820 1.00 71.81 114 THR A O 1
ATOM 913 N N . ALA A 1 115 ? 12.823 16.382 16.370 1.00 69.62 115 ALA A N 1
ATOM 914 C CA . ALA A 1 115 ? 14.037 17.155 16.123 1.00 69.62 115 ALA A CA 1
ATOM 915 C C . ALA A 1 115 ? 15.292 16.360 16.505 1.00 69.62 115 ALA A C 1
ATOM 917 O O . ALA A 1 115 ? 16.218 16.241 15.705 1.00 69.62 115 ALA A O 1
ATOM 918 N N . THR A 1 116 ? 15.316 15.752 17.689 1.00 62.94 116 THR A N 1
ATOM 919 C CA . THR A 1 116 ? 16.429 14.904 18.132 1.00 62.94 116 THR A CA 1
ATOM 920 C C . THR A 1 116 ? 16.594 13.684 17.238 1.00 62.94 116 THR A C 1
ATOM 922 O O . THR A 1 116 ? 17.728 13.376 16.896 1.00 62.94 116 THR A O 1
ATOM 925 N N . ASN A 1 117 ? 15.528 13.041 16.754 1.00 58.38 117 ASN A N 1
ATOM 926 C CA . ASN A 1 117 ? 15.657 11.956 15.777 1.00 58.38 117 ASN A CA 1
ATOM 927 C C . ASN A 1 117 ? 16.175 12.444 14.417 1.00 58.38 117 ASN A C 1
ATOM 929 O O . ASN A 1 117 ? 16.956 11.739 13.774 1.00 58.38 117 ASN A O 1
ATOM 933 N N . LEU A 1 118 ? 15.836 13.667 14.000 1.00 58.81 118 LEU A N 1
ATOM 934 C CA . LEU A 1 118 ? 16.402 14.282 12.797 1.00 58.81 118 LEU A CA 1
ATOM 935 C C . LEU A 1 118 ? 17.913 14.538 12.943 1.00 58.81 118 LEU A C 1
ATOM 937 O O . LEU A 1 118 ? 18.674 14.236 12.024 1.00 58.81 118 LEU A O 1
ATOM 941 N N . PHE A 1 119 ? 18.358 15.037 14.102 1.00 56.41 119 PHE A N 1
ATOM 942 C CA . PHE A 1 119 ? 19.763 15.384 14.365 1.00 56.41 119 PHE A CA 1
ATOM 943 C C . PHE A 1 119 ? 20.629 14.208 14.872 1.00 56.41 119 PHE A C 1
ATOM 945 O O . PHE A 1 119 ? 21.847 14.242 14.704 1.00 56.41 119 PHE A O 1
ATOM 952 N N . SER A 1 120 ? 20.025 13.164 15.451 1.00 51.72 120 SER A N 1
ATOM 953 C CA . SER A 1 120 ? 20.683 11.957 15.996 1.00 51.72 120 SER A CA 1
ATOM 954 C C . SER A 1 120 ? 20.669 10.772 15.020 1.00 51.72 120 SER A C 1
ATOM 956 O O . SER A 1 120 ? 21.389 9.783 15.206 1.00 51.72 120 SER A O 1
ATOM 958 N N . SER A 1 121 ? 19.893 10.852 13.931 1.00 52.53 121 SER A N 1
ATOM 959 C CA . SER A 1 121 ? 19.968 9.854 12.863 1.00 52.53 121 SER A CA 1
ATOM 960 C C . SER A 1 121 ? 21.402 9.802 12.312 1.00 52.53 121 SER A C 1
ATOM 962 O O . SER A 1 121 ? 21.976 10.798 11.875 1.00 52.53 121 SER A O 1
ATOM 964 N N . LYS A 1 122 ? 22.029 8.620 12.388 1.00 55.53 122 LYS A N 1
ATOM 965 C CA . LYS A 1 122 ? 23.461 8.344 12.129 1.00 55.53 122 LYS A CA 1
ATOM 966 C C . LYS A 1 122 ? 23.880 8.476 10.647 1.00 55.53 122 LYS A C 1
ATOM 968 O O . LYS A 1 122 ? 24.733 7.719 10.165 1.00 55.53 122 LYS A O 1
ATOM 973 N N . GLY A 1 123 ? 23.313 9.445 9.935 1.00 61.16 123 GLY A N 1
ATOM 974 C CA . GLY A 1 123 ? 23.545 9.745 8.533 1.00 61.16 123 GLY A CA 1
ATOM 975 C C . GLY A 1 123 ? 22.351 9.444 7.626 1.00 61.16 123 GLY A C 1
ATOM 976 O O . GLY A 1 123 ? 21.544 8.567 7.916 1.00 61.16 123 GLY A O 1
ATOM 977 N N . MET A 1 124 ? 22.275 10.152 6.500 1.00 63.00 124 MET A N 1
ATOM 978 C CA . MET A 1 124 ? 21.281 9.933 5.447 1.00 63.00 124 MET A CA 1
ATOM 979 C C . MET A 1 124 ? 21.714 8.745 4.579 1.00 63.00 124 MET A C 1
ATOM 981 O O . MET A 1 124 ? 22.861 8.694 4.128 1.00 63.00 124 MET A O 1
ATOM 985 N N . ILE A 1 125 ? 20.818 7.778 4.359 1.00 72.00 125 ILE A N 1
ATOM 986 C CA . ILE A 1 125 ? 21.077 6.612 3.507 1.00 72.00 125 ILE A CA 1
ATOM 987 C C . ILE A 1 125 ? 20.233 6.702 2.235 1.00 72.00 125 ILE A C 1
ATOM 989 O O . ILE A 1 125 ? 19.010 6.724 2.318 1.00 72.00 125 ILE A O 1
ATOM 993 N N . ILE A 1 126 ? 20.884 6.696 1.071 1.00 76.19 126 ILE A N 1
ATOM 994 C CA . ILE A 1 126 ? 20.231 6.700 -0.248 1.00 76.19 126 ILE A CA 1
ATOM 995 C C . ILE A 1 126 ? 20.514 5.351 -0.916 1.00 76.19 126 ILE A C 1
ATOM 997 O O . ILE A 1 126 ? 21.673 4.948 -1.034 1.00 76.19 126 ILE A O 1
ATOM 1001 N N . THR A 1 127 ? 19.466 4.628 -1.316 1.00 78.44 127 THR A N 1
ATOM 1002 C CA . THR A 1 127 ? 19.584 3.309 -1.961 1.00 78.44 127 THR A CA 1
ATOM 1003 C C . THR A 1 127 ? 19.111 3.405 -3.402 1.00 78.44 127 THR A C 1
ATOM 1005 O O . THR A 1 127 ? 17.981 3.814 -3.644 1.00 78.44 127 THR A O 1
ATOM 1008 N N . PHE A 1 128 ? 19.962 3.006 -4.346 1.00 77.50 128 PHE A N 1
ATOM 1009 C CA . PHE A 1 128 ? 19.621 2.964 -5.768 1.00 77.50 128 PHE A CA 1
ATOM 1010 C C . PHE A 1 128 ? 19.222 1.533 -6.152 1.00 77.50 128 PHE A C 1
ATOM 1012 O O . PHE A 1 128 ? 20.014 0.599 -5.992 1.00 77.50 128 PHE A O 1
ATOM 1019 N N . SER A 1 129 ? 17.995 1.357 -6.640 1.00 74.88 129 SER A N 1
ATOM 1020 C CA . SER A 1 129 ? 17.458 0.108 -7.197 1.00 74.88 129 SER A CA 1
ATOM 1021 C C . SER A 1 129 ? 17.119 0.298 -8.679 1.00 74.88 129 SER A C 1
ATOM 1023 O O . SER A 1 129 ? 16.920 1.417 -9.138 1.00 74.88 129 SER A O 1
ATOM 1025 N N . GLY A 1 130 ? 17.121 -0.786 -9.455 1.00 74.81 130 GLY A N 1
ATOM 1026 C CA . GLY A 1 130 ? 16.891 -0.738 -10.904 1.00 74.81 130 GLY A CA 1
ATOM 1027 C C . GLY A 1 130 ? 17.387 -1.997 -11.609 1.00 74.81 130 GLY A C 1
ATOM 1028 O O . GLY A 1 130 ? 18.098 -2.797 -10.995 1.00 74.81 130 GLY A O 1
ATOM 1029 N N . VAL A 1 131 ? 17.013 -2.161 -12.876 1.00 65.75 131 VAL A N 1
ATOM 1030 C CA . VAL A 1 131 ? 17.399 -3.295 -13.731 1.00 65.75 131 VAL A CA 1
ATOM 1031 C C . VAL A 1 131 ? 18.904 -3.295 -14.036 1.00 65.75 131 VAL A C 1
ATOM 1033 O O . VAL A 1 131 ? 19.573 -2.256 -13.953 1.00 65.75 131 VAL A O 1
ATOM 1036 N N . ASP A 1 132 ? 19.461 -4.465 -14.341 1.00 60.81 132 ASP A N 1
ATOM 1037 C CA . ASP A 1 132 ? 20.885 -4.602 -14.648 1.00 60.81 132 ASP A CA 1
ATOM 1038 C C . ASP A 1 132 ? 21.200 -3.907 -15.985 1.00 60.81 132 ASP A C 1
ATOM 1040 O O . ASP A 1 132 ? 20.515 -4.110 -16.981 1.00 60.81 132 ASP A O 1
ATOM 1044 N N . GLY A 1 133 ? 22.198 -3.016 -15.985 1.00 66.88 133 GLY A N 1
ATOM 1045 C CA . GLY A 1 133 ? 22.548 -2.178 -17.144 1.00 66.88 133 GLY A CA 1
ATOM 1046 C C . GLY A 1 133 ? 21.996 -0.745 -17.125 1.00 66.88 133 GLY A C 1
ATOM 1047 O O . GLY A 1 133 ? 22.478 0.085 -17.886 1.00 66.88 133 GLY A O 1
ATOM 1048 N N . ALA A 1 134 ? 21.100 -0.385 -16.195 1.00 72.06 134 ALA A N 1
ATOM 1049 C CA . ALA A 1 134 ? 20.510 0.964 -16.095 1.00 72.06 134 ALA A CA 1
ATOM 1050 C C . ALA A 1 134 ? 21.477 2.086 -15.637 1.00 72.06 134 ALA A C 1
ATOM 1052 O O . ALA A 1 134 ? 21.049 3.162 -15.231 1.00 72.06 134 ALA A O 1
ATOM 1053 N N . GLY A 1 135 ? 22.790 1.839 -15.607 1.00 79.31 135 GLY A N 1
ATOM 1054 C CA . GLY A 1 135 ? 23.775 2.853 -15.218 1.00 79.31 135 GLY A CA 1
ATOM 1055 C C . GLY A 1 135 ? 23.778 3.232 -13.729 1.00 79.31 135 GLY A C 1
ATOM 1056 O O . GLY A 1 135 ? 24.354 4.258 -13.375 1.00 79.31 135 GLY A O 1
ATOM 1057 N N . LYS A 1 136 ? 23.196 2.417 -12.828 1.00 80.56 136 LYS A N 1
ATOM 1058 C CA . LYS A 1 136 ? 23.146 2.680 -11.367 1.00 80.56 136 LYS A CA 1
ATOM 1059 C C . LYS A 1 136 ? 24.502 3.082 -10.784 1.00 80.56 136 LYS A C 1
ATOM 1061 O O . LYS A 1 136 ? 24.588 4.042 -10.028 1.00 80.56 136 LYS A O 1
ATOM 1066 N N . SER A 1 137 ? 25.569 2.378 -11.162 1.00 76.62 137 SER A N 1
ATOM 1067 C CA . SER A 1 137 ? 26.935 2.682 -10.713 1.00 76.62 137 SER A CA 1
ATOM 1068 C C . SER A 1 137 ? 27.404 4.077 -11.141 1.00 76.62 137 SER A C 1
ATOM 1070 O O . SER A 1 137 ? 28.078 4.749 -10.365 1.00 76.62 137 SER A O 1
ATOM 1072 N N . THR A 1 138 ? 27.014 4.522 -12.337 1.00 83.06 138 THR A N 1
ATOM 1073 C CA . THR A 1 138 ? 27.333 5.848 -12.884 1.00 83.06 138 THR A CA 1
ATOM 1074 C C . THR A 1 138 ? 26.550 6.941 -12.164 1.00 83.06 138 THR A C 1
ATOM 1076 O O . THR A 1 138 ? 27.122 7.946 -11.749 1.00 83.06 138 THR A O 1
ATOM 1079 N N . VAL A 1 139 ? 25.251 6.718 -11.942 1.00 84.69 139 VAL A N 1
ATOM 1080 C CA . VAL A 1 139 ? 24.397 7.653 -11.194 1.00 84.69 139 VAL A CA 1
ATOM 1081 C C . VAL A 1 139 ? 24.913 7.824 -9.766 1.00 84.69 139 VAL A C 1
ATOM 1083 O O . VAL A 1 139 ? 25.007 8.947 -9.286 1.00 84.69 139 VAL A O 1
ATOM 1086 N N . ILE A 1 140 ? 25.340 6.741 -9.111 1.00 83.25 140 ILE A N 1
ATOM 1087 C CA . ILE A 1 140 ? 25.899 6.795 -7.753 1.00 83.25 140 ILE A CA 1
ATOM 1088 C C . ILE A 1 140 ? 27.144 7.680 -7.684 1.00 83.25 140 ILE A C 1
ATOM 1090 O O . ILE A 1 140 ? 27.267 8.452 -6.735 1.00 83.25 140 ILE A O 1
ATOM 1094 N N . GLU A 1 141 ? 28.055 7.591 -8.656 1.00 83.19 141 GLU A N 1
ATOM 1095 C CA . GLU A 1 141 ? 29.275 8.405 -8.642 1.00 83.19 141 GLU A CA 1
ATOM 1096 C C . GLU A 1 141 ? 28.966 9.884 -8.904 1.00 83.19 141 GLU A C 1
ATOM 1098 O O . GLU A 1 141 ? 29.439 10.750 -8.167 1.00 83.19 141 GLU A O 1
ATOM 1103 N N . ASN A 1 142 ? 28.088 10.175 -9.868 1.00 86.94 142 ASN A N 1
ATOM 1104 C CA . ASN A 1 142 ? 27.652 11.544 -10.150 1.00 86.94 142 ASN A CA 1
ATOM 1105 C C . ASN A 1 142 ? 26.934 12.163 -8.941 1.00 86.94 142 ASN A C 1
ATOM 1107 O O . ASN A 1 142 ? 27.236 13.286 -8.533 1.00 86.94 142 ASN A O 1
ATOM 1111 N N . THR A 1 143 ? 26.028 11.412 -8.309 1.00 85.06 143 THR A N 1
ATOM 1112 C CA . THR A 1 143 ? 25.326 11.855 -7.102 1.00 85.06 143 THR A CA 1
ATOM 1113 C C . THR A 1 143 ? 26.283 12.010 -5.918 1.00 85.06 143 THR A C 1
ATOM 1115 O O . THR A 1 143 ? 26.151 12.969 -5.161 1.00 85.06 143 THR A O 1
ATOM 1118 N N . ARG A 1 144 ? 27.288 11.135 -5.763 1.00 83.19 144 ARG A N 1
ATOM 1119 C CA . ARG A 1 144 ? 28.325 11.276 -4.727 1.00 83.19 144 ARG A CA 1
ATOM 1120 C C . ARG A 1 144 ? 29.050 12.611 -4.867 1.00 83.19 144 ARG A C 1
ATOM 1122 O O . ARG A 1 144 ? 29.114 13.356 -3.894 1.00 83.19 144 ARG A O 1
ATOM 1129 N N . GLN A 1 145 ? 29.537 12.931 -6.066 1.00 84.38 145 GLN A N 1
ATOM 1130 C CA . GLN A 1 145 ? 30.267 14.174 -6.327 1.00 84.38 145 GLN A CA 1
ATOM 1131 C C . GLN A 1 145 ? 29.406 15.417 -6.072 1.00 84.38 145 GLN A C 1
ATOM 1133 O O . GLN A 1 145 ? 29.862 16.373 -5.442 1.00 84.38 145 GLN A O 1
ATOM 1138 N N . GLN A 1 146 ? 28.142 15.397 -6.505 1.00 84.38 146 GLN A N 1
ATOM 1139 C CA . GLN A 1 146 ? 27.208 16.499 -6.269 1.00 84.38 146 GLN A CA 1
ATOM 1140 C C . GLN A 1 146 ? 26.931 16.707 -4.776 1.00 84.38 146 GLN A C 1
ATOM 1142 O O . GLN A 1 146 ? 27.001 17.833 -4.285 1.00 84.38 146 GLN A O 1
ATOM 1147 N N . ILE A 1 147 ? 26.669 15.627 -4.037 1.00 83.00 147 ILE A N 1
ATOM 1148 C CA . ILE A 1 147 ? 26.381 15.692 -2.602 1.00 83.00 147 ILE A CA 1
ATOM 1149 C C . ILE A 1 147 ? 27.619 16.131 -1.813 1.00 83.00 147 ILE A C 1
ATOM 1151 O O . ILE A 1 147 ? 27.492 16.958 -0.912 1.00 83.00 147 ILE A O 1
ATOM 1155 N N . GLU A 1 148 ? 28.814 15.645 -2.155 1.00 80.25 148 GLU A N 1
ATOM 1156 C CA . GLU A 1 148 ? 30.059 16.091 -1.516 1.00 80.25 148 GLU A CA 1
ATOM 1157 C C . GLU A 1 148 ? 30.308 17.583 -1.735 1.00 80.25 148 GLU A C 1
ATOM 1159 O O . GLU A 1 148 ? 30.680 18.282 -0.792 1.00 80.25 148 GLU A O 1
ATOM 1164 N N . LYS A 1 149 ? 30.041 18.091 -2.944 1.00 83.75 149 LYS A N 1
ATOM 1165 C CA . LYS A 1 149 ? 30.217 19.508 -3.279 1.00 83.75 149 LYS A CA 1
ATOM 1166 C C . LYS A 1 149 ? 29.212 20.405 -2.556 1.00 83.75 149 LYS A C 1
ATOM 1168 O O . LYS A 1 149 ? 29.604 21.422 -1.986 1.00 83.75 149 LYS A O 1
ATOM 1173 N N . VAL A 1 150 ? 27.932 20.032 -2.572 1.00 77.94 150 VAL A N 1
ATOM 1174 C CA . VAL A 1 150 ? 26.844 20.833 -1.986 1.00 77.94 150 VAL A CA 1
ATOM 1175 C C . VAL A 1 150 ? 26.874 20.776 -0.462 1.00 77.94 150 VAL A C 1
ATOM 1177 O O . VAL A 1 150 ? 26.786 21.810 0.195 1.00 77.94 150 VAL A O 1
ATOM 1180 N N . LEU A 1 151 ? 27.026 19.583 0.118 1.00 73.25 151 LEU A N 1
ATOM 1181 C CA . LEU A 1 151 ? 26.978 19.403 1.570 1.00 73.25 151 LEU A CA 1
ATOM 1182 C C . LEU A 1 151 ? 28.340 19.571 2.251 1.00 73.25 151 LEU A C 1
ATOM 1184 O O . LEU A 1 151 ? 28.375 19.580 3.481 1.00 73.25 151 LEU A O 1
ATOM 1188 N N . ARG A 1 152 ? 29.444 19.677 1.491 1.00 75.06 152 ARG A N 1
ATOM 1189 C CA . ARG A 1 152 ? 30.835 19.738 1.992 1.00 75.06 152 ARG A CA 1
ATOM 1190 C C . ARG A 1 152 ? 31.138 18.661 3.044 1.00 75.06 152 ARG A C 1
ATOM 1192 O O . ARG A 1 152 ? 31.840 18.900 4.024 1.00 75.06 152 ARG A O 1
ATOM 1199 N N . LYS A 1 153 ? 30.562 17.468 2.872 1.00 71.31 153 LYS A N 1
ATOM 1200 C CA . LYS A 1 153 ? 30.641 16.340 3.813 1.00 71.31 153 LYS A CA 1
ATOM 1201 C C . LYS A 1 153 ? 31.084 15.088 3.075 1.00 71.31 153 LYS A C 1
ATOM 1203 O O . LYS A 1 153 ? 30.644 14.850 1.958 1.00 71.31 153 LYS A O 1
ATOM 1208 N N . LYS A 1 154 ? 31.919 14.272 3.722 1.00 67.44 154 LYS A N 1
ATOM 1209 C CA . LYS A 1 154 ? 32.435 13.017 3.160 1.00 67.44 154 LYS A CA 1
ATOM 1210 C C . LYS A 1 154 ? 31.296 12.014 2.943 1.00 67.44 154 LYS A C 1
ATOM 1212 O O . LYS A 1 154 ? 30.642 11.609 3.909 1.00 67.44 154 LYS A O 1
ATOM 1217 N N . VAL A 1 155 ? 31.081 11.586 1.700 1.00 70.69 155 VAL A N 1
ATOM 1218 C CA . VAL A 1 155 ? 30.057 10.595 1.343 1.00 70.69 155 VAL A CA 1
ATOM 1219 C C . VAL A 1 155 ? 30.722 9.233 1.174 1.00 70.69 155 VAL A C 1
ATOM 1221 O O . VAL A 1 155 ? 31.654 9.075 0.392 1.00 70.69 155 VAL A O 1
ATOM 1224 N N . VAL A 1 156 ? 30.247 8.221 1.907 1.00 75.75 156 VAL A N 1
ATOM 1225 C CA . VAL A 1 156 ? 30.767 6.852 1.787 1.00 75.75 156 VAL A CA 1
ATOM 1226 C C . VAL A 1 156 ? 29.780 6.008 0.990 1.00 75.75 156 VAL A C 1
ATOM 1228 O O . VAL A 1 156 ? 28.624 5.829 1.382 1.00 75.75 156 VAL A O 1
ATOM 1231 N N . VAL A 1 157 ? 30.247 5.462 -0.130 1.00 74.56 157 VAL A N 1
ATOM 1232 C CA . VAL A 1 157 ? 29.480 4.522 -0.953 1.00 74.56 157 VAL A CA 1
ATOM 1233 C C . VAL A 1 157 ? 29.712 3.106 -0.426 1.00 74.56 157 VAL A C 1
ATOM 123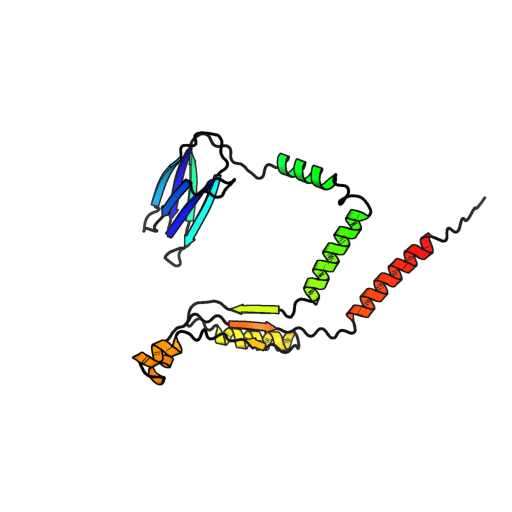5 O O . VAL A 1 157 ? 30.846 2.634 -0.413 1.00 74.56 157 VAL A O 1
ATOM 1238 N N . LEU A 1 158 ? 28.650 2.413 -0.001 1.00 72.75 158 LEU A N 1
ATOM 1239 C CA . LEU A 1 158 ? 28.714 1.010 0.416 1.00 72.75 158 LEU A CA 1
ATOM 1240 C C . LEU A 1 158 ? 28.137 0.123 -0.690 1.00 72.75 158 LEU A C 1
ATOM 1242 O O . LEU A 1 158 ? 26.953 0.193 -1.025 1.00 72.75 158 LEU A O 1
ATOM 1246 N N . ARG A 1 159 ? 28.981 -0.743 -1.253 1.00 62.25 159 ARG A N 1
ATOM 1247 C CA . ARG A 1 159 ? 28.580 -1.747 -2.246 1.00 62.25 159 ARG A CA 1
ATOM 1248 C C . ARG A 1 159 ? 28.409 -3.088 -1.538 1.00 62.25 159 ARG A C 1
ATOM 1250 O O . ARG A 1 159 ? 29.383 -3.629 -1.028 1.00 62.25 159 ARG A O 1
ATOM 1257 N N . HIS A 1 160 ? 27.191 -3.621 -1.500 1.00 58.72 160 HIS A N 1
ATOM 1258 C CA . HIS A 1 160 ? 26.949 -4.965 -0.982 1.00 58.72 160 HIS A CA 1
ATOM 1259 C C . HIS A 1 160 ? 27.040 -5.964 -2.139 1.00 58.72 160 HIS A C 1
ATOM 1261 O O . HIS A 1 160 ? 26.227 -5.917 -3.060 1.00 58.72 160 HIS A O 1
ATOM 1267 N N . ARG A 1 161 ? 28.026 -6.865 -2.109 1.00 57.34 161 ARG A N 1
ATOM 1268 C CA . ARG A 1 161 ? 28.064 -8.036 -2.996 1.00 57.34 161 ARG A CA 1
ATOM 1269 C C . ARG A 1 161 ? 27.528 -9.231 -2.203 1.00 57.34 161 ARG A C 1
ATOM 1271 O O . ARG A 1 161 ? 28.234 -9.676 -1.304 1.00 57.34 161 ARG A O 1
ATOM 1278 N N . PRO A 1 162 ? 26.313 -9.743 -2.470 1.00 52.88 162 PRO A N 1
ATOM 1279 C CA . PRO A 1 162 ? 25.836 -10.956 -1.813 1.00 52.88 162 PRO A CA 1
ATOM 1280 C C . PRO A 1 162 ? 26.690 -12.151 -2.270 1.00 52.88 162 PRO A C 1
ATOM 1282 O O . PRO A 1 162 ? 26.493 -12.720 -3.342 1.00 52.88 162 PRO A O 1
ATOM 1285 N N . SER A 1 163 ? 27.690 -12.511 -1.469 1.00 47.03 163 SER A N 1
ATOM 1286 C CA . SER A 1 163 ? 28.602 -13.624 -1.724 1.00 47.03 163 SER A CA 1
ATOM 1287 C C . SER A 1 163 ? 27.979 -14.945 -1.273 1.00 47.03 163 SER A C 1
ATOM 1289 O O . SER A 1 163 ? 28.350 -15.502 -0.247 1.00 47.03 163 SER A O 1
ATOM 1291 N N . VAL A 1 164 ? 27.021 -15.441 -2.050 1.00 51.19 164 VAL A N 1
ATOM 1292 C CA . VAL A 1 164 ? 26.636 -16.868 -2.030 1.00 51.19 164 VAL A CA 1
ATOM 1293 C C . VAL A 1 164 ? 26.878 -17.496 -3.410 1.00 51.19 164 VAL A C 1
ATOM 1295 O O . VAL A 1 164 ? 27.291 -18.645 -3.526 1.00 51.19 164 VAL A O 1
ATOM 1298 N N . LEU A 1 165 ? 26.735 -16.704 -4.474 1.00 54.03 165 LEU A N 1
ATOM 1299 C CA . LEU A 1 165 ? 26.848 -17.137 -5.870 1.00 54.03 165 LEU A CA 1
ATOM 1300 C C . LEU A 1 165 ? 28.273 -17.267 -6.461 1.00 54.03 165 LEU A C 1
ATOM 1302 O O . LEU A 1 165 ? 28.428 -18.093 -7.363 1.00 54.03 165 LEU A O 1
ATOM 1306 N N . PRO A 1 166 ? 29.331 -16.567 -5.988 1.00 47.16 166 PRO A N 1
ATOM 1307 C CA . PRO A 1 166 ? 30.688 -16.772 -6.512 1.00 47.16 166 PRO A CA 1
ATOM 1308 C C . PRO A 1 166 ? 31.247 -18.156 -6.167 1.00 47.16 166 PRO A C 1
ATOM 1310 O O . PRO A 1 166 ? 31.984 -18.741 -6.952 1.00 47.16 166 PRO A O 1
ATOM 1313 N N . ILE A 1 167 ? 30.865 -18.694 -5.005 1.00 54.91 167 ILE A N 1
ATOM 1314 C CA . ILE A 1 167 ? 31.385 -19.961 -4.475 1.00 54.91 167 ILE A CA 1
ATOM 1315 C C . ILE A 1 167 ? 30.843 -21.146 -5.291 1.00 54.91 167 ILE A C 1
ATOM 1317 O O . ILE A 1 167 ? 31.593 -22.053 -5.634 1.00 54.91 167 ILE A O 1
ATOM 1321 N N . LEU A 1 168 ? 29.562 -21.104 -5.674 1.00 53.91 168 LEU A N 1
ATOM 1322 C CA . LEU A 1 168 ? 28.913 -22.166 -6.453 1.00 53.91 168 LEU A CA 1
ATOM 1323 C C . LEU A 1 168 ? 29.197 -22.063 -7.963 1.00 53.91 168 LEU A C 1
ATOM 1325 O O . LEU A 1 168 ? 29.368 -23.079 -8.630 1.00 53.91 168 LEU A O 1
ATOM 1329 N N . SER A 1 169 ? 29.286 -20.846 -8.513 1.00 51.03 169 SER A N 1
ATOM 1330 C CA . SER A 1 169 ? 29.561 -20.630 -9.945 1.00 51.03 169 SER A CA 1
ATOM 1331 C C . SER A 1 169 ? 31.023 -20.924 -10.316 1.00 51.03 169 SER A C 1
ATOM 1333 O O . SER A 1 169 ? 31.293 -21.518 -11.364 1.00 51.03 169 SER A O 1
ATOM 1335 N N . ALA A 1 170 ? 31.974 -20.597 -9.427 1.00 54.69 170 ALA A N 1
ATOM 1336 C CA . ALA A 1 170 ? 33.394 -20.893 -9.632 1.00 54.69 170 ALA A CA 1
ATOM 1337 C C . ALA A 1 170 ? 33.689 -22.402 -9.694 1.00 54.69 170 ALA A C 1
ATOM 1339 O O . ALA A 1 170 ? 34.624 -22.797 -10.388 1.00 54.69 170 ALA A O 1
ATOM 1340 N N . TRP A 1 171 ? 32.879 -23.239 -9.032 1.00 59.72 171 TRP A N 1
ATOM 1341 C CA . TRP A 1 171 ? 33.017 -24.698 -9.074 1.00 59.72 171 TRP A CA 1
ATOM 1342 C C . TRP A 1 171 ? 32.648 -25.294 -10.443 1.00 59.72 171 TRP A C 1
ATOM 1344 O O . TRP A 1 171 ? 33.252 -26.273 -10.866 1.00 59.72 171 TRP A O 1
ATOM 1354 N N . LYS A 1 172 ? 31.702 -24.680 -11.170 1.00 57.72 172 LYS A N 1
ATOM 1355 C CA . LYS A 1 172 ? 31.213 -25.187 -12.465 1.00 57.72 172 LYS A CA 1
ATOM 1356 C C . LYS A 1 172 ? 31.918 -24.576 -13.681 1.00 57.72 172 LYS A C 1
ATOM 1358 O O . LYS A 1 172 ? 32.013 -25.227 -14.717 1.00 57.72 172 LYS A O 1
ATOM 1363 N N . HIS A 1 173 ? 32.374 -23.325 -13.588 1.00 5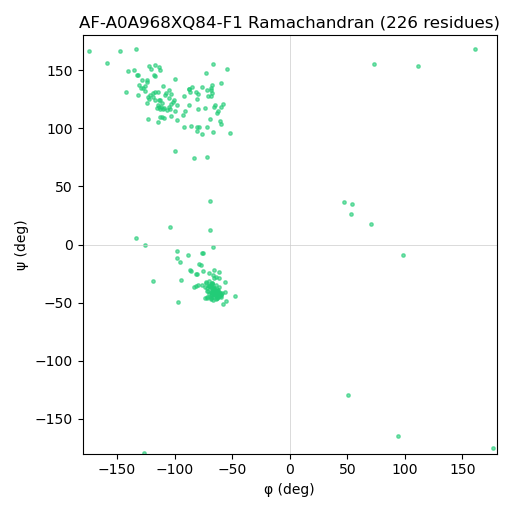7.88 173 HIS A N 1
ATOM 1364 C CA . HIS A 1 173 ? 32.847 -22.569 -14.757 1.00 57.88 173 HIS A CA 1
ATOM 1365 C C . HIS A 1 173 ? 34.260 -21.986 -14.622 1.00 57.88 173 HIS A C 1
ATOM 1367 O O . HIS A 1 173 ? 34.752 -21.386 -15.573 1.00 57.88 173 HIS A O 1
ATOM 1373 N N . GLY A 1 174 ? 34.939 -22.184 -13.487 1.00 66.75 174 GLY A N 1
ATOM 1374 C CA . GLY A 1 174 ? 36.233 -21.554 -13.221 1.00 66.75 174 GLY A CA 1
ATOM 1375 C C . GLY A 1 174 ? 36.099 -20.055 -12.920 1.00 66.75 174 GLY A C 1
ATOM 1376 O O . GLY A 1 174 ? 35.127 -19.399 -13.305 1.00 66.75 174 GLY A O 1
ATOM 1377 N N . LYS A 1 175 ? 37.073 -19.504 -12.182 1.00 53.78 175 LYS A N 1
ATOM 1378 C CA . LYS A 1 175 ? 37.002 -18.145 -11.607 1.00 53.78 175 LYS A CA 1
ATOM 1379 C C . LYS A 1 175 ? 36.760 -17.051 -12.657 1.00 53.78 175 LYS A C 1
ATOM 1381 O O . LYS A 1 175 ? 35.939 -16.170 -12.432 1.00 53.78 175 LYS A O 1
ATOM 1386 N N . GLU A 1 176 ? 37.413 -17.143 -13.812 1.00 56.94 176 GLU A N 1
ATOM 1387 C CA . GLU A 1 176 ? 37.401 -16.077 -14.824 1.00 56.94 176 GLU A CA 1
ATOM 1388 C C . GLU A 1 176 ? 36.130 -16.061 -15.690 1.00 56.94 176 GLU A C 1
ATOM 1390 O O . GLU A 1 176 ? 35.627 -14.994 -16.047 1.00 56.94 176 GLU A O 1
ATOM 1395 N N . ALA A 1 177 ? 35.551 -17.227 -16.000 1.00 58.44 177 ALA A N 1
ATOM 1396 C CA . ALA A 1 177 ? 34.319 -17.296 -16.791 1.00 58.44 177 ALA A CA 1
ATOM 1397 C C . ALA A 1 177 ? 33.062 -17.023 -15.946 1.00 58.44 177 ALA A C 1
ATOM 1399 O O . ALA A 1 177 ? 32.054 -16.556 -16.480 1.00 58.44 177 ALA A O 1
ATOM 1400 N N . ALA A 1 178 ? 33.126 -17.279 -14.634 1.00 51.78 178 ALA A N 1
ATOM 1401 C CA . ALA A 1 178 ? 32.051 -16.989 -13.689 1.00 51.78 178 ALA A CA 1
ATOM 1402 C C . ALA A 1 178 ? 31.861 -15.478 -13.457 1.00 51.78 178 ALA A C 1
ATOM 1404 O O . ALA A 1 178 ? 30.723 -15.027 -13.339 1.00 51.78 178 ALA A O 1
ATOM 1405 N N . GLU A 1 179 ? 32.945 -14.690 -13.458 1.00 52.06 179 GLU A N 1
ATOM 1406 C CA . GLU A 1 179 ? 32.873 -13.227 -13.323 1.00 52.06 179 GLU A CA 1
ATOM 1407 C C . GLU A 1 179 ? 32.286 -12.539 -14.562 1.00 52.06 179 GLU A C 1
ATOM 1409 O O . GLU A 1 179 ? 31.540 -11.570 -14.429 1.00 52.06 179 GLU A O 1
ATOM 1414 N N . LYS A 1 180 ? 32.561 -13.052 -15.769 1.00 56.44 180 LYS A N 1
ATOM 1415 C CA . LYS A 1 180 ? 32.047 -12.474 -17.025 1.00 56.44 180 LYS A CA 1
ATOM 1416 C C . LYS A 1 180 ? 30.567 -12.764 -17.296 1.00 56.44 180 LYS A C 1
ATOM 1418 O O . LYS A 1 180 ? 29.954 -12.045 -18.079 1.00 56.44 180 LYS A O 1
ATOM 1423 N N . LYS A 1 181 ? 29.996 -13.818 -16.703 1.00 51.47 181 LYS A N 1
ATOM 1424 C CA . LYS A 1 181 ? 28.657 -14.329 -17.056 1.00 51.47 181 LYS A CA 1
ATOM 1425 C C . LYS A 1 181 ? 27.512 -13.876 -16.153 1.00 51.47 181 LYS A C 1
ATOM 1427 O O . LYS A 1 181 ? 26.376 -14.228 -16.453 1.00 51.47 181 LYS A O 1
ATOM 1432 N N . GLN A 1 182 ? 27.762 -13.158 -15.057 1.00 42.31 182 GLN A N 1
ATOM 1433 C CA . GLN A 1 182 ? 26.738 -12.997 -14.021 1.00 42.31 182 GLN A CA 1
ATOM 1434 C C . GLN A 1 182 ? 26.154 -11.573 -13.940 1.00 42.31 182 GLN A C 1
ATOM 1436 O O . GLN A 1 182 ? 26.826 -10.671 -13.436 1.00 42.31 182 GLN A O 1
ATOM 1441 N N . PRO A 1 183 ? 24.887 -11.361 -14.352 1.00 48.66 183 PRO A N 1
ATOM 1442 C CA . PRO A 1 183 ? 24.087 -10.239 -13.887 1.00 48.66 183 PRO A CA 1
ATOM 1443 C C . PRO A 1 183 ? 23.519 -10.590 -12.502 1.00 48.66 183 PRO A C 1
ATOM 1445 O O . PRO A 1 183 ? 22.936 -11.655 -12.297 1.00 48.66 183 PRO A O 1
ATOM 1448 N N . LEU A 1 184 ? 23.764 -9.726 -11.518 1.00 48.25 184 LEU A N 1
ATOM 1449 C CA . LEU A 1 184 ? 23.259 -9.847 -10.150 1.00 48.25 184 LEU A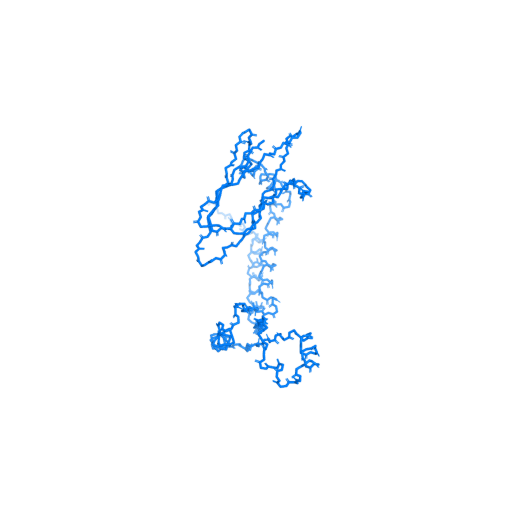 CA 1
ATOM 1450 C C . LEU A 1 184 ? 22.495 -8.566 -9.812 1.00 48.25 184 LEU A C 1
ATOM 1452 O O . LEU A 1 184 ? 23.013 -7.484 -10.111 1.00 48.25 184 LEU A O 1
ATOM 1456 N N . PRO A 1 185 ? 21.364 -8.648 -9.080 1.00 40.34 185 PRO A N 1
ATOM 1457 C CA . PRO A 1 185 ? 20.617 -7.468 -8.673 1.00 40.34 185 PRO A CA 1
ATOM 1458 C C . PRO A 1 185 ? 21.496 -6.576 -7.796 1.00 40.34 185 PRO A C 1
ATOM 1460 O O . PRO A 1 185 ? 21.803 -6.867 -6.637 1.00 40.34 185 PRO A O 1
ATOM 1463 N N . CYS A 1 186 ? 21.942 -5.466 -8.377 1.00 46.12 186 CYS A N 1
ATOM 1464 C CA . CYS A 1 186 ? 22.838 -4.540 -7.703 1.00 46.12 186 CYS A CA 1
ATOM 1465 C C . CYS A 1 186 ? 22.036 -3.638 -6.756 1.00 46.12 186 CYS A C 1
ATOM 1467 O O . CYS A 1 186 ? 21.467 -2.632 -7.185 1.00 46.12 186 CYS A O 1
ATOM 1469 N N . HIS A 1 187 ? 22.008 -3.991 -5.469 1.00 44.00 187 HIS A N 1
ATOM 1470 C CA . HIS A 1 187 ? 21.610 -3.087 -4.392 1.00 44.00 187 HIS A CA 1
ATOM 1471 C C . HIS A 1 187 ? 22.852 -2.391 -3.834 1.00 44.00 187 HIS A C 1
ATOM 1473 O O . HIS A 1 187 ? 23.708 -3.011 -3.200 1.00 44.00 187 HIS A O 1
ATOM 1479 N N . VAL A 1 188 ? 22.957 -1.085 -4.076 1.00 50.78 188 VAL A N 1
ATOM 1480 C CA . VAL A 1 188 ? 24.057 -0.257 -3.571 1.00 50.78 188 VAL A CA 1
ATOM 1481 C C . VAL A 1 188 ? 23.483 0.791 -2.630 1.00 50.78 188 VAL A C 1
ATOM 1483 O O . VAL A 1 188 ? 22.494 1.455 -2.945 1.00 50.78 188 VAL A O 1
ATOM 1486 N N . ARG A 1 189 ? 24.095 0.914 -1.452 1.00 43.97 189 ARG A N 1
ATOM 1487 C CA . ARG A 1 189 ? 23.624 1.761 -0.359 1.00 43.97 189 ARG A CA 1
ATOM 1488 C C . ARG A 1 189 ? 24.654 2.857 -0.112 1.00 43.97 189 ARG A C 1
ATOM 1490 O O . ARG A 1 189 ? 25.785 2.580 0.266 1.00 43.97 189 ARG A O 1
ATOM 1497 N N . VAL A 1 190 ? 24.285 4.115 -0.289 1.00 48.50 190 VAL A N 1
ATOM 1498 C CA . VAL A 1 190 ? 25.157 5.249 0.044 1.00 48.50 190 VAL A CA 1
ATOM 1499 C C . VAL A 1 190 ? 24.865 5.667 1.477 1.00 48.50 190 VAL A C 1
ATOM 1501 O O . VAL A 1 190 ? 23.705 5.881 1.812 1.00 48.50 190 VAL A O 1
ATOM 1504 N N . LYS A 1 191 ? 25.887 5.772 2.334 1.00 45.06 191 LYS A N 1
ATOM 1505 C CA . LYS A 1 191 ? 25.747 6.258 3.713 1.00 45.06 191 LYS A CA 1
ATOM 1506 C C . LYS A 1 191 ? 26.459 7.599 3.851 1.00 45.06 191 LYS A C 1
ATOM 1508 O O . LYS A 1 191 ? 27.686 7.675 3.850 1.00 45.06 191 LYS A O 1
ATOM 1513 N N . ILE A 1 192 ? 25.683 8.662 4.007 1.00 49.16 192 ILE A N 1
ATOM 1514 C CA . ILE A 1 192 ? 26.180 10.020 4.220 1.00 49.16 192 ILE A CA 1
ATOM 1515 C C . ILE A 1 192 ? 26.279 10.234 5.726 1.00 49.16 192 ILE A C 1
ATOM 1517 O O . ILE A 1 192 ? 25.270 10.471 6.385 1.00 49.16 192 ILE A O 1
ATOM 1521 N N . ARG A 1 193 ? 27.480 10.141 6.305 1.00 43.22 193 ARG A N 1
ATOM 1522 C CA . ARG A 1 193 ? 27.673 10.453 7.727 1.00 43.22 193 ARG A CA 1
ATOM 1523 C C . ARG A 1 193 ? 27.719 11.974 7.883 1.00 43.22 193 ARG A C 1
ATOM 1525 O O . ARG A 1 193 ? 28.735 12.603 7.609 1.00 43.22 193 ARG A O 1
ATOM 1532 N N . ALA A 1 194 ? 26.616 12.573 8.322 1.00 42.84 194 ALA A N 1
ATOM 1533 C CA . ALA A 1 194 ? 26.603 13.980 8.684 1.00 42.84 194 ALA A CA 1
ATOM 1534 C C . ALA A 1 194 ? 27.282 14.159 10.050 1.00 42.84 194 ALA A C 1
ATOM 1536 O O . ALA A 1 194 ? 26.647 14.002 11.084 1.00 42.84 194 ALA A O 1
ATOM 1537 N N . ALA A 1 195 ? 28.576 14.482 10.065 1.00 42.91 195 ALA A N 1
ATOM 1538 C CA . ALA A 1 195 ? 29.188 15.065 11.254 1.00 42.91 195 ALA A CA 1
ATOM 1539 C C . ALA A 1 195 ? 28.660 16.503 11.370 1.00 42.91 195 ALA A C 1
ATOM 1541 O O . ALA A 1 195 ? 29.038 17.379 10.591 1.00 42.91 195 ALA A O 1
ATOM 1542 N N . PHE A 1 196 ? 27.690 16.729 12.254 1.00 40.66 196 PHE A N 1
ATOM 1543 C CA . PHE A 1 196 ? 27.304 18.078 12.653 1.00 40.66 196 PHE A CA 1
ATOM 1544 C C . PHE A 1 196 ? 28.334 18.530 13.688 1.00 40.66 196 PHE A C 1
ATOM 1546 O O . PHE A 1 196 ? 28.483 17.886 14.725 1.00 40.66 196 PHE A O 1
ATOM 1553 N N . HIS A 1 197 ? 29.103 19.576 13.381 1.00 42.03 197 HIS A N 1
ATOM 1554 C CA . HIS A 1 197 ? 30.064 20.130 14.330 1.00 42.03 197 HIS A CA 1
ATOM 1555 C C . HIS A 1 197 ? 29.261 20.653 15.531 1.00 42.03 197 HIS A C 1
ATOM 1557 O O . HIS A 1 197 ? 28.435 21.555 15.400 1.00 42.03 197 HIS A O 1
ATOM 1563 N N . HIS A 1 198 ? 29.445 19.994 16.673 1.00 44.03 198 HIS A N 1
ATOM 1564 C CA . HIS A 1 198 ? 28.550 19.962 17.835 1.00 44.03 198 HIS A CA 1
ATOM 1565 C C . HIS A 1 198 ? 28.401 21.306 18.579 1.00 44.03 198 HIS A C 1
ATOM 1567 O O . HIS A 1 198 ? 27.640 21.404 19.535 1.00 44.03 198 HIS A O 1
ATOM 1573 N N . SER A 1 199 ? 29.105 22.355 18.146 1.00 47.09 199 SER A N 1
ATOM 1574 C CA . SER A 1 199 ? 29.274 23.578 18.931 1.00 47.09 199 SER A CA 1
ATOM 1575 C C . SER A 1 199 ? 28.100 24.565 18.812 1.00 47.09 199 SER A C 1
ATOM 1577 O O . SER A 1 199 ? 27.699 25.139 19.815 1.00 47.09 199 SER A O 1
ATOM 1579 N N . TYR A 1 200 ? 27.456 24.718 17.648 1.00 50.28 200 TYR A N 1
ATOM 1580 C CA . TYR A 1 200 ? 26.472 25.805 17.452 1.00 50.28 200 TYR A CA 1
ATOM 1581 C C . TYR A 1 200 ? 25.034 25.486 17.905 1.00 50.28 200 TYR A C 1
ATOM 1583 O O . TYR A 1 200 ? 24.266 26.398 18.204 1.00 50.28 200 TYR A O 1
ATOM 1591 N N . GLY A 1 201 ? 24.654 24.205 17.982 1.00 46.25 201 GLY A N 1
ATOM 1592 C CA . GLY A 1 201 ? 23.291 23.798 18.361 1.00 46.25 201 GLY A CA 1
ATOM 1593 C C . GLY A 1 201 ? 23.009 23.913 19.862 1.00 46.25 201 GLY A C 1
ATOM 1594 O O . GLY A 1 201 ? 21.912 24.301 20.257 1.00 46.25 201 GLY A O 1
ATOM 1595 N N . LEU A 1 202 ? 24.014 23.642 20.701 1.00 50.62 202 LEU A N 1
ATOM 1596 C CA . LEU A 1 202 ? 23.892 23.735 22.159 1.00 50.62 202 LEU A CA 1
ATOM 1597 C C . LEU A 1 202 ? 23.691 25.183 22.627 1.00 50.62 202 LEU A C 1
ATOM 1599 O O . LEU A 1 202 ? 22.868 25.428 23.505 1.00 50.62 202 LEU A O 1
ATOM 1603 N N . HIS A 1 203 ? 24.360 26.151 21.993 1.00 53.25 203 HIS A N 1
ATOM 1604 C CA . HIS A 1 203 ? 24.201 27.566 22.336 1.00 53.25 203 HIS A CA 1
ATOM 1605 C C . HIS A 1 203 ? 22.797 28.102 22.028 1.00 53.25 203 HIS A C 1
ATOM 1607 O O . HIS A 1 203 ? 22.257 28.860 22.828 1.00 53.25 203 HIS A O 1
ATOM 1613 N N . ILE A 1 204 ? 22.170 27.671 20.928 1.00 55.81 204 ILE A N 1
ATOM 1614 C CA . ILE A 1 204 ? 20.800 28.084 20.579 1.00 55.81 204 ILE A CA 1
ATOM 1615 C C . ILE A 1 204 ? 19.787 27.508 21.577 1.00 55.81 204 ILE A C 1
ATOM 1617 O O . ILE A 1 204 ? 18.885 28.215 22.019 1.00 55.81 204 ILE A O 1
ATOM 1621 N N . ILE A 1 205 ? 19.960 26.248 21.984 1.00 57.59 205 ILE A N 1
ATOM 1622 C CA . ILE A 1 205 ? 19.072 25.596 22.957 1.00 57.59 205 ILE A CA 1
ATOM 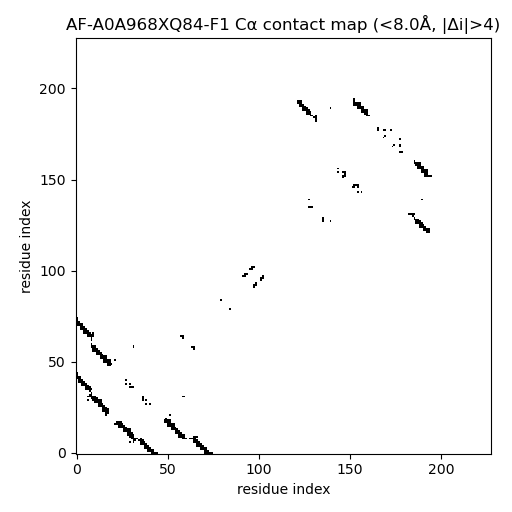1623 C C . ILE A 1 205 ? 19.200 26.254 24.341 1.00 57.59 205 ILE A C 1
ATOM 1625 O O . ILE A 1 205 ? 18.184 26.538 24.974 1.00 57.59 205 ILE A O 1
ATOM 1629 N N . ILE A 1 206 ? 20.422 26.580 24.783 1.00 65.62 206 ILE A N 1
ATOM 1630 C CA . ILE A 1 206 ? 20.655 27.313 26.040 1.00 65.62 206 ILE A CA 1
ATOM 1631 C C . ILE A 1 206 ? 20.032 28.718 25.984 1.00 65.62 206 ILE A C 1
ATOM 1633 O O . ILE A 1 206 ? 19.412 29.148 26.956 1.00 65.62 206 ILE A O 1
ATOM 1637 N N . LEU A 1 207 ? 20.129 29.416 24.847 1.00 59.19 207 LEU A N 1
ATOM 1638 C CA . LEU A 1 207 ? 19.540 30.748 24.673 1.00 59.19 207 LEU A CA 1
ATOM 1639 C C . LEU A 1 207 ? 18.004 30.714 24.778 1.00 59.19 207 LEU A C 1
ATOM 1641 O O . LEU A 1 207 ? 17.416 31.558 25.449 1.00 59.19 207 LEU A O 1
ATOM 1645 N N . ILE A 1 208 ? 17.359 29.707 24.176 1.00 63.75 208 ILE A N 1
ATOM 1646 C CA . ILE A 1 208 ? 15.896 29.533 24.217 1.00 63.75 208 ILE A CA 1
ATOM 1647 C C . ILE A 1 208 ? 15.417 29.185 25.635 1.00 63.75 208 ILE A C 1
ATOM 1649 O O . ILE A 1 208 ? 14.429 29.751 26.105 1.00 63.75 208 ILE A O 1
ATOM 1653 N N . ILE A 1 209 ? 16.128 28.304 26.348 1.00 64.94 209 ILE A N 1
ATOM 1654 C CA . ILE A 1 209 ? 15.796 27.941 27.738 1.00 64.94 209 ILE A CA 1
ATOM 1655 C C . ILE A 1 209 ? 16.002 29.136 28.685 1.00 64.94 209 ILE A C 1
ATOM 1657 O O . ILE A 1 209 ? 15.196 29.352 29.595 1.00 64.94 209 ILE A O 1
ATOM 1661 N N . SER A 1 210 ? 17.036 29.950 28.457 1.00 59.44 210 SER A N 1
ATOM 1662 C CA . SER A 1 210 ? 17.302 31.162 29.242 1.00 59.44 210 SER A CA 1
ATOM 1663 C C . SER A 1 210 ? 16.239 32.250 29.017 1.00 59.44 210 SER A C 1
ATOM 1665 O O . SER A 1 210 ? 15.714 32.804 29.982 1.00 59.44 210 SER A O 1
ATOM 1667 N N . LEU A 1 211 ? 15.826 32.490 27.764 1.00 57.34 211 LEU A N 1
ATOM 1668 C CA . LEU A 1 211 ? 14.750 33.435 27.421 1.00 57.34 211 LEU A CA 1
ATOM 1669 C C . LEU A 1 211 ? 13.393 33.025 28.006 1.00 57.34 211 LEU A C 1
ATOM 1671 O O . LEU A 1 211 ? 12.658 33.876 28.513 1.00 57.34 211 LEU A O 1
ATOM 1675 N N . ALA A 1 212 ? 13.080 31.725 27.988 1.00 55.22 212 ALA A N 1
ATOM 1676 C CA . ALA A 1 212 ? 11.886 31.194 28.638 1.00 55.22 212 ALA A CA 1
ATOM 1677 C C . ALA A 1 212 ? 11.949 31.409 30.160 1.00 55.22 212 ALA A C 1
ATOM 1679 O O . ALA A 1 212 ? 11.010 31.920 30.761 1.00 55.22 212 ALA A O 1
ATOM 1680 N N . SER A 1 213 ? 13.085 31.106 30.794 1.00 55.47 213 SER A N 1
ATOM 1681 C CA . SER A 1 213 ? 13.259 31.278 32.244 1.00 55.47 213 SER A CA 1
ATOM 1682 C C . SER A 1 213 ? 13.181 32.751 32.678 1.00 55.47 213 SER A C 1
ATOM 1684 O O . SER A 1 213 ? 12.631 33.059 33.734 1.00 55.47 213 SER A O 1
ATOM 1686 N N . PHE A 1 214 ? 13.678 33.674 31.848 1.00 46.81 214 PHE A N 1
ATOM 1687 C CA . PHE A 1 214 ? 13.616 35.118 32.087 1.00 46.81 214 PHE A CA 1
ATOM 1688 C C . PHE A 1 214 ? 12.186 35.673 31.995 1.00 46.81 214 PHE A C 1
ATOM 1690 O O . PHE A 1 214 ? 11.779 36.462 32.847 1.00 46.81 214 PHE A O 1
ATOM 1697 N N . THR A 1 215 ? 11.386 35.209 31.028 1.00 51.44 215 THR A N 1
ATOM 1698 C CA . THR A 1 215 ? 9.965 35.593 30.920 1.00 51.44 215 THR A CA 1
ATOM 1699 C C . THR A 1 215 ? 9.134 35.064 32.091 1.00 51.44 215 THR A C 1
ATOM 1701 O O . THR A 1 215 ? 8.315 35.805 32.633 1.00 51.44 215 THR A O 1
ATOM 1704 N N . TYR A 1 216 ? 9.388 33.838 32.564 1.00 50.44 216 TYR A N 1
ATOM 1705 C CA . TYR A 1 216 ? 8.725 33.316 33.768 1.00 50.44 216 TYR A CA 1
ATOM 1706 C C . TYR A 1 216 ? 9.144 34.048 35.052 1.00 50.44 216 TYR A C 1
ATOM 1708 O O . TYR A 1 216 ? 8.316 34.232 35.942 1.00 50.44 216 TYR A O 1
ATOM 1716 N N . ARG A 1 217 ? 10.400 34.506 35.153 1.00 42.28 217 ARG A N 1
ATOM 1717 C CA . ARG A 1 217 ? 10.889 35.247 36.327 1.00 42.28 217 ARG A CA 1
ATOM 1718 C C . ARG A 1 217 ? 10.340 36.676 36.401 1.00 42.28 217 ARG A C 1
ATOM 1720 O O . ARG A 1 217 ? 10.078 37.148 37.502 1.00 42.28 217 ARG A O 1
ATOM 1727 N N . LEU A 1 218 ? 10.109 37.336 35.263 1.00 47.28 218 LEU A N 1
ATOM 1728 C CA . LEU A 1 218 ? 9.449 38.649 35.215 1.00 47.28 218 LEU A CA 1
ATOM 1729 C C . LEU A 1 218 ? 7.959 38.569 35.567 1.00 47.28 218 LEU A C 1
ATOM 1731 O O . LEU A 1 218 ? 7.451 39.453 36.244 1.00 47.28 218 LEU A O 1
ATOM 1735 N N . ASN A 1 219 ? 7.276 37.484 35.193 1.00 48.25 219 ASN A N 1
ATOM 1736 C CA . ASN A 1 219 ? 5.855 37.312 35.507 1.00 48.25 219 ASN A CA 1
ATOM 1737 C C . ASN A 1 219 ? 5.591 36.911 36.977 1.00 48.25 219 ASN A C 1
ATOM 1739 O O . ASN A 1 219 ? 4.442 36.856 37.403 1.00 48.25 219 ASN A O 1
ATOM 1743 N N . MET A 1 220 ? 6.645 36.618 37.754 1.00 46.19 220 MET A N 1
ATOM 1744 C CA .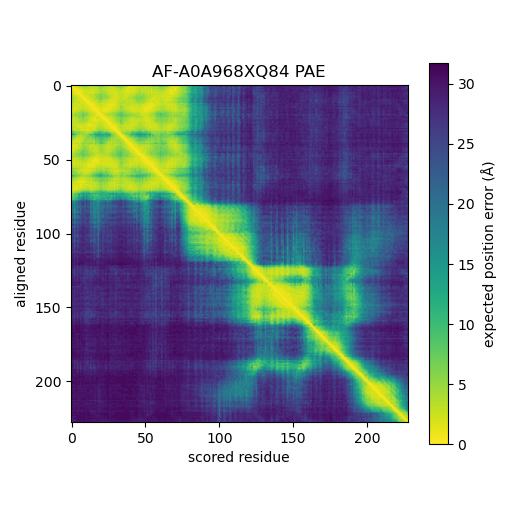 MET A 1 220 ? 6.555 36.292 39.185 1.00 46.19 220 MET A CA 1
ATOM 1745 C C . MET A 1 220 ? 6.799 37.506 40.102 1.00 46.19 220 MET A C 1
ATOM 1747 O O . MET A 1 220 ? 6.447 37.459 41.277 1.00 46.19 220 MET A O 1
ATOM 1751 N N . PHE A 1 221 ? 7.359 38.602 39.578 1.00 45.94 221 PHE A N 1
ATOM 1752 C CA . PHE A 1 221 ? 7.490 39.878 40.288 1.00 45.94 221 PHE A CA 1
ATOM 1753 C C . PHE A 1 221 ? 6.375 40.824 39.838 1.00 45.94 221 PHE A C 1
ATOM 1755 O O . PHE A 1 221 ? 6.565 41.690 38.987 1.00 45.94 221 PHE A O 1
ATOM 1762 N N . GLY A 1 222 ? 5.187 40.632 40.413 1.00 42.94 222 GLY A N 1
ATOM 1763 C CA . GLY A 1 222 ? 4.085 41.578 40.295 1.00 42.94 222 GLY A CA 1
ATOM 1764 C C . GLY A 1 222 ? 4.484 42.938 40.864 1.00 42.94 222 GLY A C 1
ATOM 1765 O O . GLY A 1 222 ? 4.520 43.122 42.077 1.00 42.94 222 GLY A O 1
ATOM 1766 N N . VAL A 1 223 ? 4.767 43.897 39.983 1.00 36.91 223 VAL A N 1
ATOM 1767 C CA . VAL A 1 223 ? 4.779 45.319 40.331 1.00 36.91 223 VAL A CA 1
ATOM 1768 C C . VAL A 1 223 ? 3.346 45.819 40.191 1.00 36.91 223 VAL A C 1
ATOM 1770 O O . VAL A 1 223 ? 2.840 46.029 39.092 1.00 36.91 223 VAL A O 1
ATOM 1773 N N . VAL A 1 224 ? 2.683 45.957 41.336 1.00 37.88 224 VAL A N 1
ATOM 1774 C CA . VAL A 1 224 ? 1.420 46.678 41.489 1.00 37.88 224 VAL A CA 1
ATOM 1775 C C . VAL A 1 224 ? 1.738 48.173 41.407 1.00 37.88 224 VAL A C 1
ATOM 1777 O O . VAL A 1 224 ? 2.461 48.691 42.252 1.00 37.88 224 VAL A O 1
ATOM 1780 N N . MET A 1 225 ? 1.202 48.870 40.406 1.00 27.44 225 MET A N 1
ATOM 1781 C CA . MET A 1 225 ? 1.206 50.334 40.336 1.00 27.44 225 MET A CA 1
ATOM 1782 C C . MET A 1 225 ? -0.238 50.821 40.439 1.00 27.44 225 MET A C 1
ATOM 1784 O O . MET A 1 225 ? -1.021 50.668 39.505 1.00 27.44 225 MET A O 1
ATOM 1788 N N . TRP A 1 226 ? -0.580 51.370 41.605 1.00 27.70 226 TRP A N 1
ATOM 1789 C CA . TRP A 1 226 ? -1.767 52.198 41.801 1.00 27.70 226 TRP A CA 1
ATOM 1790 C C . TRP A 1 226 ? -1.496 53.588 41.222 1.00 27.70 226 TRP A C 1
ATOM 1792 O O . TRP A 1 226 ? -0.448 54.163 41.507 1.00 27.70 226 TRP A O 1
ATOM 1802 N N . TYR A 1 227 ? -2.454 54.145 40.485 1.00 28.22 227 TYR A N 1
ATOM 1803 C CA . TYR A 1 227 ? -2.574 55.590 40.299 1.00 28.22 227 TYR A CA 1
ATOM 1804 C C . TYR A 1 227 ? -4.013 56.005 40.618 1.00 28.22 227 TYR A C 1
ATOM 1806 O O . TYR A 1 227 ? -4.949 55.297 40.245 1.00 28.22 227 TYR A O 1
ATOM 1814 N N . TYR A 1 228 ? -4.117 57.097 41.384 1.00 38.62 228 TYR A N 1
ATOM 1815 C CA . TYR A 1 228 ? -5.344 57.815 41.747 1.00 38.62 228 TYR A CA 1
ATOM 1816 C C . TYR A 1 228 ? -6.106 58.310 40.516 1.00 38.62 228 TYR A C 1
ATOM 1818 O O . TYR A 1 228 ? -5.431 58.701 39.536 1.00 38.62 228 TYR A O 1
#

Secondary structure (DSSP, 8-state):
-EEEEEEES-EEEEEEEETTT--EEEEEEE---SS-EEEEEE---SS---EEEEEEEE-SSSSPPEEEEEEESS-------HHHHHHHHHHHHHSGGGSHHHHHHHHHHHHHHHHHHHHHSS-EEEEE---TTS-HHHHHHHHHHHHHHHH-SPEEEEE---TTHHHHHHHHH-HHHHHHS------EEEEE-----THHHHHHHHHHHHHHHHHHHHTTS-------

Mean predicted aligned error: 20.98 Å

Solvent-accessible surface area (backbone atoms only — not comparable to full-atom values): 13744 Å² total; per-residue (Å²): 73,36,40,39,36,43,33,30,37,34,34,34,40,39,38,32,22,36,56,91,74,64,47,79,74,50,76,47,79,42,72,54,50,100,56,71,43,76,53,69,51,82,45,90,70,98,60,97,75,60,72,39,80,46,83,46,70,42,47,89,58,96,59,82,55,46,74,48,81,46,80,43,75,92,77,81,82,82,58,86,48,65,65,60,53,50,52,51,53,49,56,54,55,68,36,74,68,52,36,75,71,45,31,51,51,52,50,50,48,50,52,48,54,52,48,47,50,66,74,62,50,88,37,59,71,54,72,56,78,67,67,89,84,74,48,62,74,57,52,51,51,56,51,44,56,52,47,30,65,75,67,73,42,73,66,46,79,45,76,65,76,83,83,66,58,64,70,61,38,30,75,79,53,38,70,72,56,37,67,76,69,63,90,65,88,60,52,37,42,32,44,32,52,70,82,70,77,74,69,66,64,56,56,54,53,52,50,55,54,48,54,52,52,51,54,56,56,55,74,69,60,81,79,84,80,88,79,135

Nearest PDB structures (foldseek):
  6tfj-assembly1_A  TM=4.104E-01  e=8.932E-01  Bacillus thuringiensis
  6tfj-assembly1_D  TM=3.494E-01  e=1.062E+00  Bacillus thuringiensis
  6tfk-assembly1_C  TM=3.570E-01  e=1.684E+0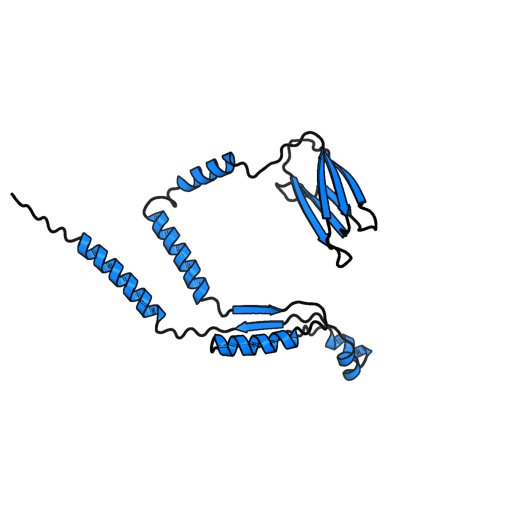0  Bacillus thuringiensis
  2jdn-assembly1_C  TM=2.983E-01  e=7.959E-01  Pseudomonas aeruginosa
  6tpi-assembly1_B  TM=3.850E-01  e=8.462E+00  Escherichia coli K-12

Foldseek 3Di:
DKKKKWKAQKFWKKWKAFPPPRHTDDIDTDDHDPDTDIDMDDDDDPDDTDMDIDTDTDRPDPDDMDMDIDDDDDDDPPDVPVVVVVVVVVVVCPDPCCDDPNVVVVVVVVVVVVVCCVVVVQFDKDKDFDDQPPCSVVVVVVVQVVCCVVVVFHKDKAWDDPPPQQVVQCVPQNNPVSVVPDDDGTIIMIGTGDPDPPPPPVVVVVVVVVVVVVVVVVVVPDDDDDDD

Radius of gyration: 29.99 Å; Cα contacts (8 Å, |Δi|>4): 256; chains: 1; bounding box: 64×83×67 Å

Sequence (228 aa):
MFLKIEAANLNGDIDIFYADNLRPLTKISIYADSSPTQTGREIYLRKQEKLILKVEGKSPNDDPATFSIKFEGSFLAMAANKEIRAAVIQQIKEQPANKGWQFIKNKIGYYMDTATNLFSSKGMIITFSGVDGAGKSTVIENTRQQIEKVLRKKVVVLRHRPSVLPILSAWKHGKEAAEKKQPLPCHVRVKIRAAFHHSYGLHIIILIISLASFTYRLNMFGVVMWYY